Protein AF-A0A4Q6BUN4-F1 (afdb_monomer_lite)

Secondary structure (DSSP, 8-state):
----------------------S------TTS----TTHHHHHHSSSS--S---S---SSTTSS-HHHHHHHH-HHHHHHS-HHHHHHHHHHHHHHS-TT--SGGGGGGHHHHHHH-GGGGGGHHHHHHHHHHHHHHHHHHHSPPPB--S--SEEEE-TT-EEEEEEETTEEEEEEEEEPPBBTTBTT--PEEEEEEPHHHHHHHHHHHHSSSEEHHHHHHHHHHSTT---TTS-HHHHHHHHHHHTSEEEE--

Sequence (254 aa):
MVTSIFALLYGGPLAAKMKLAKNLSLEAPENIWQMTSVAPILRSRLEADFPAAQIRFESAAHALSMTDWAEAIFKNTKSALDEVTFRRLIEKFRGELQPEFIALDTFRLFPGFLRREKILGPESAAVASRAALELARVTALFSPQSTNSGEGPHLIANPTLEIIETFEGPQSSLVAIARQPETDKLPESDKVVERALNWQEASLFDELRENPKVHEGALLQELNSKPNSLPKTESFEFVISRLESEGFLLRRGT

Radius of gyration: 25.39 Å; chains: 1; bounding box: 80×72×58 Å

Structure (mmCIF, N/CA/C/O backbone):
data_AF-A0A4Q6BUN4-F1
#
_entry.id   AF-A0A4Q6BUN4-F1
#
loop_
_atom_site.group_PDB
_atom_site.id
_atom_site.type_symbol
_atom_site.label_atom_id
_atom_site.label_alt_id
_atom_site.label_comp_id
_atom_site.label_asym_id
_atom_site.label_entity_id
_atom_site.label_seq_id
_atom_site.pdbx_PDB_ins_code
_atom_site.Cartn_x
_atom_site.Cartn_y
_atom_site.Cartn_z
_atom_site.occupancy
_atom_site.B_iso_or_equiv
_atom_site.auth_seq_id
_atom_site.auth_comp_id
_atom_site.auth_asym_id
_atom_site.auth_atom_id
_atom_site.pdbx_PDB_model_num
ATOM 1 N N . MET A 1 1 ? -18.392 54.390 33.029 1.00 29.72 1 MET A N 1
ATOM 2 C CA . MET A 1 1 ? -18.959 53.087 33.447 1.00 29.72 1 MET A CA 1
ATOM 3 C C . MET A 1 1 ? -19.673 52.524 32.213 1.00 29.72 1 MET A C 1
ATOM 5 O O . MET A 1 1 ? -20.565 53.211 31.747 1.00 29.72 1 MET A O 1
ATOM 9 N N . VAL A 1 2 ? -19.113 51.577 31.432 1.00 28.69 2 VAL A N 1
ATOM 10 C CA . VAL A 1 2 ? -19.041 50.099 31.663 1.00 28.69 2 VAL A CA 1
ATOM 11 C C . VAL A 1 2 ? -20.484 49.546 31.766 1.00 28.69 2 VAL A C 1
ATOM 13 O O . VAL A 1 2 ? -21.189 50.039 32.635 1.00 28.69 2 VAL A O 1
ATOM 16 N N . THR A 1 3 ? -21.073 48.679 30.914 1.00 36.38 3 THR A N 1
ATOM 17 C 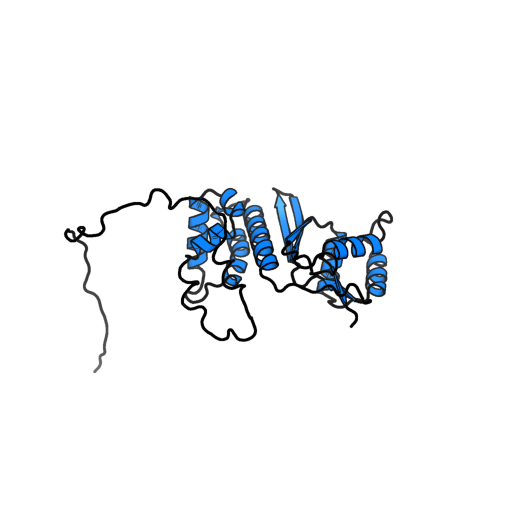CA . THR A 1 3 ? -20.702 47.386 30.248 1.00 36.38 3 THR A CA 1
ATOM 18 C C . THR A 1 3 ? -21.861 46.990 29.286 1.00 36.38 3 THR A C 1
ATOM 20 O O . THR A 1 3 ? -23.001 47.297 29.614 1.00 36.38 3 THR A O 1
ATOM 23 N N . SER A 1 4 ? -21.678 46.500 28.048 1.00 40.16 4 SER A N 1
ATOM 24 C CA . SER A 1 4 ? -21.274 45.159 27.530 1.00 40.16 4 SER A CA 1
ATOM 25 C C . SER A 1 4 ? -22.396 44.114 27.334 1.00 40.16 4 SER A C 1
ATOM 27 O O . SER A 1 4 ? -23.133 43.778 28.251 1.00 40.16 4 SER A O 1
ATOM 29 N N . ILE A 1 5 ? -22.433 43.574 26.107 1.00 49.34 5 ILE A N 1
ATOM 30 C CA . ILE A 1 5 ? -23.145 42.389 25.585 1.00 49.34 5 ILE A CA 1
ATOM 31 C C . ILE A 1 5 ? -22.676 41.106 26.295 1.00 49.34 5 ILE A C 1
ATOM 33 O O . ILE A 1 5 ? -21.466 40.950 26.410 1.00 49.34 5 ILE A O 1
ATOM 37 N N . PHE A 1 6 ? -23.580 40.177 26.672 1.00 36.66 6 PHE A N 1
ATOM 38 C CA . PHE A 1 6 ? -23.307 38.726 26.816 1.00 36.66 6 PHE A CA 1
ATOM 39 C C . PHE A 1 6 ? -24.593 37.864 26.998 1.00 36.66 6 PHE A C 1
ATOM 41 O O . PHE A 1 6 ? -25.435 38.199 27.822 1.00 36.66 6 PHE A O 1
ATOM 48 N N . ALA A 1 7 ? -24.641 36.735 26.263 1.00 30.56 7 ALA A N 1
ATOM 49 C CA . ALA A 1 7 ? -25.317 35.432 26.498 1.00 30.56 7 ALA A CA 1
ATOM 50 C C . ALA A 1 7 ? -26.871 35.340 26.565 1.00 30.56 7 ALA A C 1
ATOM 52 O O . ALA A 1 7 ? -27.519 36.063 27.306 1.00 30.56 7 ALA A O 1
ATOM 53 N N . LEU A 1 8 ? -27.575 34.534 25.742 1.00 33.78 8 LEU A N 1
ATOM 54 C CA . LEU A 1 8 ? -27.658 33.051 25.685 1.00 33.78 8 LEU A CA 1
ATOM 55 C C . LEU A 1 8 ? -27.884 32.392 27.057 1.00 33.78 8 LEU A C 1
ATOM 57 O O . LEU A 1 8 ? -27.051 32.563 27.932 1.00 33.78 8 LEU A O 1
ATOM 61 N N . LEU A 1 9 ? -28.958 31.587 27.165 1.00 31.31 9 LEU A N 1
ATOM 62 C CA . LEU A 1 9 ? -29.205 30.448 28.086 1.00 31.31 9 LEU A CA 1
ATOM 63 C C . LEU A 1 9 ? -30.576 30.511 28.782 1.00 31.31 9 LEU A C 1
ATOM 65 O O . LEU A 1 9 ? -30.642 30.931 29.920 1.00 31.31 9 LEU A O 1
ATOM 69 N N . TYR A 1 10 ? -31.637 30.031 28.129 1.00 40.69 10 TYR A N 1
ATOM 70 C CA . TYR A 1 10 ? -32.832 29.384 28.718 1.00 40.69 10 TYR A CA 1
ATOM 71 C C . TYR A 1 10 ? -33.640 28.866 27.513 1.00 40.69 10 TYR A C 1
ATOM 73 O O . TYR A 1 10 ? -34.009 29.663 26.665 1.00 40.69 10 TYR A O 1
ATOM 81 N N . GLY A 1 11 ? -33.954 27.602 27.261 1.00 27.84 11 GLY A N 1
ATOM 82 C CA . GLY A 1 11 ? -33.747 26.306 27.886 1.00 27.84 11 GLY A CA 1
ATOM 83 C C . GLY A 1 11 ? -34.505 25.304 26.991 1.00 27.84 11 GLY A C 1
ATOM 84 O O . GLY A 1 11 ? -35.542 25.648 26.425 1.00 27.84 11 GLY A O 1
ATOM 85 N N . GLY A 1 12 ? -34.001 24.077 26.827 1.00 33.22 12 GLY A N 1
ATOM 86 C CA . GLY A 1 12 ? -34.892 22.955 26.486 1.00 33.22 12 GLY A CA 1
ATOM 87 C C . GLY A 1 12 ? -35.861 22.699 27.656 1.00 33.22 12 GLY A C 1
ATOM 88 O O . GLY A 1 12 ? -35.596 23.201 28.753 1.00 33.22 12 GLY A O 1
ATOM 89 N N . PRO A 1 13 ? -36.935 21.901 27.486 1.00 37.12 13 PRO A N 1
ATOM 90 C CA . PRO A 1 13 ? -36.735 20.479 27.205 1.00 37.12 13 PRO A CA 1
ATOM 91 C C . PRO A 1 13 ? -37.829 19.766 26.381 1.00 37.12 13 PRO A C 1
ATOM 93 O O . PRO A 1 13 ? -38.949 20.232 26.198 1.00 37.12 13 PRO A O 1
ATOM 96 N N . LEU A 1 14 ? -37.451 18.559 25.948 1.00 34.28 14 LEU A N 1
ATOM 97 C CA . LEU A 1 14 ? -38.274 17.359 25.783 1.00 34.28 14 LEU A CA 1
ATOM 98 C C . LEU A 1 14 ? -39.697 17.435 26.365 1.00 34.28 14 LEU A C 1
ATOM 100 O O . LEU A 1 14 ? -39.860 17.496 27.580 1.00 34.28 14 LEU A O 1
ATOM 104 N N . ALA A 1 15 ? -40.692 17.193 25.513 1.00 29.48 15 ALA A N 1
ATOM 105 C CA . ALA A 1 15 ? -41.708 16.161 25.727 1.00 29.48 15 ALA A CA 1
ATOM 106 C C . ALA A 1 15 ? -42.611 16.064 24.488 1.00 29.48 15 ALA A C 1
ATOM 108 O O . ALA A 1 15 ? -43.230 17.042 24.096 1.00 29.48 15 ALA A O 1
ATOM 109 N N . ALA A 1 16 ? -42.673 14.869 23.891 1.00 29.62 16 ALA A N 1
ATOM 110 C CA . ALA A 1 16 ? -43.924 14.169 23.576 1.00 29.62 16 ALA A CA 1
ATOM 111 C C . ALA A 1 16 ? -45.110 15.044 23.093 1.00 29.62 16 ALA A C 1
ATOM 113 O O . ALA A 1 16 ? -45.678 15.808 23.856 1.00 29.62 16 ALA A O 1
ATOM 114 N N . LYS A 1 17 ? -45.707 14.855 21.916 1.00 32.25 17 LYS A N 1
ATOM 115 C CA . LYS A 1 17 ? -46.112 13.581 21.311 1.00 32.25 17 LYS A CA 1
ATOM 116 C C . LYS A 1 17 ? -46.953 13.903 20.062 1.00 32.25 17 LYS A C 1
ATOM 118 O O . LYS A 1 17 ? -47.738 14.840 20.073 1.00 32.25 17 LYS A O 1
ATOM 123 N N . MET A 1 18 ? -46.881 13.001 19.083 1.00 28.19 18 MET A N 1
ATOM 124 C CA . MET A 1 18 ? -48.012 12.516 18.275 1.00 28.19 18 MET A CA 1
ATOM 125 C C . MET A 1 18 ? -48.831 13.532 17.466 1.00 28.19 18 MET A C 1
ATOM 127 O O . MET A 1 18 ? -49.829 14.060 17.942 1.00 28.19 18 MET A O 1
ATOM 131 N N . LYS A 1 19 ? -48.527 13.608 16.168 1.00 33.09 19 LYS A N 1
ATOM 132 C CA . LYS A 1 19 ? -49.447 13.294 15.051 1.00 33.09 19 LYS A CA 1
ATOM 133 C C . LYS A 1 19 ? -48.892 13.935 13.784 1.00 33.09 19 LYS A C 1
ATOM 135 O O . LYS A 1 19 ? -49.145 15.104 13.550 1.00 33.09 19 LYS A O 1
ATOM 140 N N . LEU A 1 20 ? -48.188 13.155 12.969 1.00 31.64 20 LEU A N 1
ATOM 141 C CA . LEU A 1 20 ? -48.444 13.077 11.524 1.00 31.64 20 LEU A CA 1
ATOM 142 C C . LEU A 1 20 ? -47.603 11.949 10.897 1.00 31.64 20 LEU A C 1
ATOM 144 O O . LEU A 1 20 ? -46.858 12.131 9.947 1.00 31.64 20 LEU A O 1
ATOM 148 N N . ALA A 1 21 ? -47.744 10.741 11.444 1.00 32.78 21 ALA A N 1
ATOM 149 C CA . ALA A 1 21 ? -47.513 9.521 10.681 1.00 32.78 21 ALA A CA 1
ATOM 150 C C . ALA A 1 21 ? -48.865 9.125 10.074 1.00 32.78 21 ALA A C 1
ATOM 152 O O . ALA A 1 21 ? -49.678 8.476 10.728 1.00 32.78 21 ALA A O 1
ATOM 153 N N . LYS A 1 22 ? -49.151 9.628 8.874 1.00 32.41 22 LYS A N 1
ATOM 154 C CA . LYS A 1 22 ? -50.215 9.156 7.975 1.00 32.41 22 LYS A CA 1
ATOM 155 C C . LYS A 1 22 ? -49.965 9.817 6.623 1.00 32.41 22 LYS A C 1
ATOM 157 O O . LYS A 1 22 ? -50.379 10.953 6.440 1.00 32.41 22 LYS A O 1
ATOM 162 N N . ASN A 1 23 ? -49.178 9.142 5.781 1.00 35.16 23 ASN A N 1
ATOM 163 C CA . ASN A 1 23 ? -49.119 9.239 4.307 1.00 35.16 23 ASN A CA 1
ATOM 164 C C . ASN A 1 23 ? -47.752 8.831 3.730 1.00 35.16 23 ASN A C 1
ATOM 166 O O . ASN A 1 23 ? -47.311 9.406 2.748 1.00 35.16 23 ASN A O 1
ATOM 170 N N . LEU A 1 24 ? -47.093 7.816 4.291 1.00 30.03 24 LEU A N 1
ATOM 171 C CA . LEU A 1 24 ? -46.119 7.021 3.539 1.00 30.03 24 LEU A CA 1
ATOM 172 C C . LEU A 1 24 ? -46.358 5.559 3.908 1.00 30.03 24 LEU A C 1
ATOM 174 O O . LEU A 1 24 ? -45.718 4.987 4.785 1.00 30.03 24 LEU A O 1
ATOM 178 N N . SER A 1 25 ? -47.415 5.020 3.300 1.00 29.03 25 SER A N 1
ATOM 179 C CA . SER A 1 25 ? -47.677 3.589 3.254 1.00 29.03 25 SER A CA 1
ATOM 180 C C . SER A 1 25 ? -46.545 2.936 2.478 1.00 29.03 25 SER A C 1
ATOM 182 O O . SER A 1 25 ? -46.266 3.328 1.347 1.00 29.03 25 SER A O 1
ATOM 184 N N . LEU A 1 26 ? -45.915 1.948 3.107 1.00 35.97 26 LEU A N 1
ATOM 185 C CA . LEU A 1 26 ? -45.134 0.939 2.421 1.00 35.97 26 LEU A CA 1
ATOM 186 C C . LEU A 1 26 ? -46.035 0.228 1.408 1.00 35.97 26 LEU A C 1
ATOM 188 O O . LEU A 1 26 ? -46.981 -0.452 1.795 1.00 35.97 26 LEU A O 1
ATOM 192 N N . GLU A 1 27 ? -45.689 0.327 0.135 1.00 26.25 27 GLU A N 1
ATOM 193 C CA . GLU A 1 27 ? -45.700 -0.842 -0.732 1.00 26.25 27 GLU A CA 1
ATOM 194 C C . GLU A 1 27 ? -44.233 -1.124 -1.030 1.00 26.25 27 GLU A C 1
ATOM 196 O O . GLU A 1 27 ? -43.565 -0.377 -1.743 1.00 26.25 27 GLU A O 1
ATOM 201 N N . ALA A 1 28 ? -43.695 -2.142 -0.364 1.00 34.22 28 ALA A N 1
ATOM 202 C CA . ALA A 1 28 ? -42.394 -2.681 -0.702 1.00 34.22 28 ALA A CA 1
ATOM 203 C C . ALA A 1 28 ? -42.520 -3.363 -2.070 1.00 34.22 28 ALA A C 1
ATOM 205 O O . ALA A 1 28 ? -43.325 -4.287 -2.196 1.00 34.22 28 ALA A O 1
ATOM 206 N N . PRO A 1 29 ? -41.728 -2.992 -3.088 1.00 34.16 29 PRO A N 1
ATOM 207 C CA . PRO A 1 29 ? -41.497 -3.911 -4.179 1.00 34.16 29 PRO A CA 1
ATOM 208 C C . PRO A 1 29 ? -40.609 -5.022 -3.615 1.00 34.16 29 PRO A C 1
ATOM 210 O O . PRO A 1 29 ? -39.447 -4.785 -3.277 1.00 34.16 29 PRO A O 1
ATOM 213 N N . GLU A 1 30 ? -41.141 -6.241 -3.538 1.00 33.53 30 GLU A N 1
ATOM 214 C CA . GLU A 1 30 ? -40.434 -7.497 -3.218 1.00 33.53 30 GLU A CA 1
ATOM 215 C C . GLU A 1 30 ? -39.301 -7.850 -4.217 1.00 33.53 30 GLU A C 1
ATOM 217 O O . GLU A 1 30 ? -38.887 -8.995 -4.322 1.00 33.53 30 GLU A O 1
ATOM 222 N N . ASN A 1 31 ? -38.735 -6.866 -4.927 1.00 36.09 31 ASN A N 1
ATOM 223 C CA . ASN A 1 31 ? -37.632 -7.020 -5.877 1.00 36.09 31 ASN A CA 1
ATOM 224 C C . ASN A 1 31 ? -36.487 -5.992 -5.687 1.00 36.09 31 ASN A C 1
ATOM 226 O O . ASN A 1 31 ? -35.703 -5.783 -6.606 1.00 36.09 31 ASN A O 1
ATOM 230 N N . ILE A 1 32 ? -36.336 -5.361 -4.510 1.00 35.47 32 ILE A N 1
ATOM 231 C CA . ILE A 1 32 ? -35.223 -4.410 -4.223 1.00 35.47 32 ILE A CA 1
ATOM 232 C C . ILE A 1 32 ? -33.954 -5.098 -3.666 1.00 35.47 32 ILE A C 1
ATOM 234 O O . ILE A 1 32 ? -32.988 -4.446 -3.288 1.00 35.47 32 ILE A O 1
ATOM 238 N N . TRP A 1 33 ? -33.882 -6.430 -3.670 1.00 32.47 33 TRP A N 1
ATOM 239 C CA . TRP A 1 33 ? -32.686 -7.147 -3.207 1.00 32.47 33 TRP A CA 1
ATOM 240 C C . TRP A 1 33 ? -32.265 -8.240 -4.186 1.00 32.47 33 TRP A C 1
ATOM 242 O O . TRP A 1 33 ? -32.138 -9.405 -3.823 1.00 32.47 33 TRP A O 1
ATOM 252 N N . GLN A 1 34 ? -32.010 -7.863 -5.441 1.00 29.22 34 GLN A N 1
ATOM 253 C CA . GLN A 1 34 ? -31.093 -8.643 -6.272 1.00 29.22 34 GLN A CA 1
ATOM 254 C C . GLN A 1 34 ? -29.675 -8.101 -6.074 1.00 29.22 34 GLN A C 1
ATOM 256 O O . GLN A 1 34 ? -29.313 -7.018 -6.527 1.00 29.22 34 GLN A O 1
ATOM 261 N N . MET A 1 35 ? -28.903 -8.868 -5.307 1.00 38.09 35 MET A N 1
ATOM 262 C CA . MET A 1 35 ? -27.502 -8.650 -4.965 1.00 38.09 35 MET A CA 1
ATOM 263 C C . MET A 1 35 ? -26.650 -8.302 -6.195 1.00 38.09 35 MET A C 1
ATOM 265 O O . MET A 1 35 ? -26.552 -9.098 -7.121 1.00 38.09 35 MET A O 1
ATOM 269 N N . THR A 1 36 ? -25.950 -7.164 -6.169 1.00 32.62 36 THR A N 1
ATOM 270 C CA . THR A 1 36 ? -24.728 -6.944 -6.968 1.00 32.62 36 THR A CA 1
ATOM 271 C C . THR A 1 36 ? -23.780 -5.966 -6.259 1.00 32.62 36 THR A C 1
ATOM 273 O O . THR A 1 36 ? -23.830 -4.754 -6.423 1.00 32.62 36 THR A O 1
ATOM 276 N N . SER A 1 37 ? -22.925 -6.541 -5.409 1.00 43.62 37 SER A N 1
ATOM 277 C CA . SER A 1 37 ? -21.475 -6.294 -5.325 1.00 43.62 37 SER A CA 1
ATOM 278 C C . SER A 1 37 ? -20.942 -4.939 -5.854 1.00 43.62 37 SER A C 1
ATOM 280 O O . SER A 1 37 ? -20.791 -4.786 -7.058 1.00 43.62 37 SER A O 1
ATOM 282 N N . VAL A 1 38 ? -20.546 -4.009 -4.964 1.00 42.28 38 VAL A N 1
ATOM 283 C CA . VAL A 1 38 ? -19.573 -2.887 -5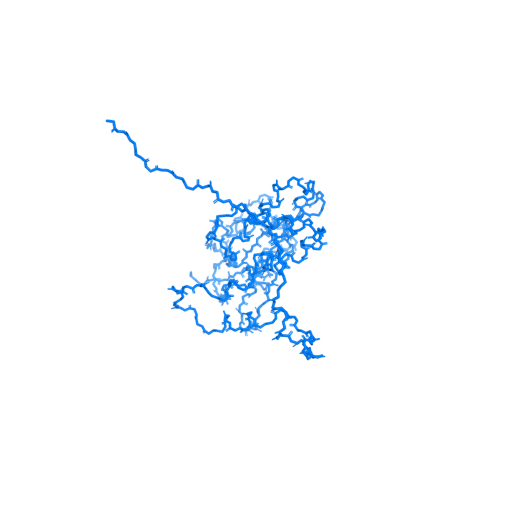.170 1.00 42.28 38 VAL A CA 1
ATOM 284 C C . VAL A 1 38 ? -19.918 -1.785 -6.215 1.00 42.28 38 VAL A C 1
ATOM 286 O O . VAL A 1 38 ? -19.260 -0.752 -6.283 1.00 42.28 38 VAL A O 1
ATOM 289 N N . ALA A 1 39 ? -20.967 -1.931 -7.020 1.00 40.81 39 ALA A N 1
ATOM 290 C CA . ALA A 1 39 ? -20.862 -1.544 -8.428 1.00 40.81 39 ALA A CA 1
ATOM 291 C C . ALA A 1 39 ? -21.141 -0.095 -8.906 1.00 40.81 39 ALA A C 1
ATOM 293 O O . ALA A 1 39 ? -20.423 0.300 -9.813 1.00 40.81 39 ALA A O 1
ATOM 294 N N . PRO A 1 40 ? -22.131 0.720 -8.480 1.00 37.75 40 PRO A N 1
ATOM 295 C CA . PRO A 1 40 ? -22.617 1.786 -9.385 1.00 37.75 40 PRO A CA 1
ATOM 296 C C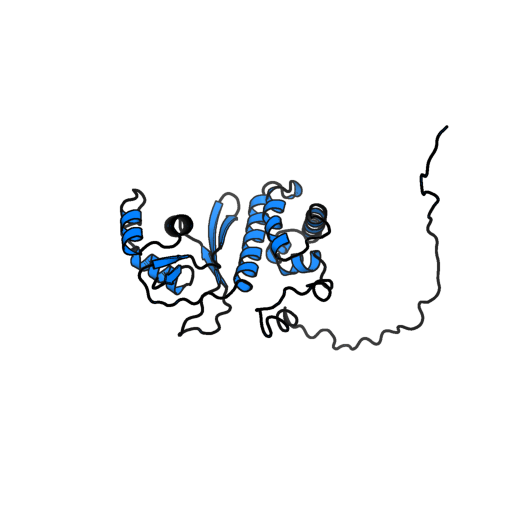 . PRO A 1 40 ? -21.844 3.123 -9.403 1.00 37.75 40 PRO A C 1
ATOM 298 O O . PRO A 1 40 ? -22.041 3.915 -10.318 1.00 37.75 40 PRO A O 1
ATOM 301 N N . ILE A 1 41 ? -20.966 3.395 -8.429 1.00 34.69 41 ILE A N 1
ATOM 302 C CA . ILE A 1 41 ? -20.326 4.722 -8.244 1.00 34.69 41 ILE A CA 1
ATOM 303 C C . ILE A 1 41 ? -18.809 4.702 -8.516 1.00 34.69 41 ILE A C 1
ATOM 305 O O . ILE A 1 41 ? -18.291 5.668 -9.067 1.00 34.69 41 ILE A O 1
ATOM 309 N N . LEU A 1 42 ? -18.141 3.555 -8.317 1.00 43.31 42 LEU A N 1
ATOM 310 C CA . LEU A 1 42 ? -17.008 3.141 -9.167 1.00 43.31 42 LEU A CA 1
ATOM 311 C C . LEU A 1 42 ? -17.376 3.251 -10.654 1.00 43.31 42 LEU A C 1
ATOM 313 O O . LEU A 1 42 ? -16.535 3.573 -11.484 1.00 43.31 42 LEU A O 1
ATOM 317 N N . ARG A 1 43 ? -18.654 3.000 -10.965 1.00 33.62 43 ARG A N 1
ATOM 318 C CA . ARG A 1 43 ? -19.165 2.971 -12.328 1.00 33.62 43 ARG A CA 1
ATOM 319 C C . ARG A 1 43 ? -19.214 4.324 -12.989 1.00 33.62 43 ARG A C 1
ATOM 321 O O . ARG A 1 43 ? -18.797 4.366 -14.120 1.00 33.62 43 ARG A O 1
ATOM 328 N N . SER A 1 44 ? -19.713 5.380 -12.342 1.00 32.69 44 SER A N 1
ATOM 329 C CA . SER A 1 44 ? -20.087 6.567 -13.115 1.00 32.69 44 SER A CA 1
ATOM 330 C C . SER A 1 44 ? -18.967 7.583 -13.377 1.00 32.69 44 SER A C 1
ATOM 332 O O . SER A 1 44 ? -19.096 8.366 -14.294 1.00 32.69 44 SER A O 1
ATOM 334 N N . ARG A 1 45 ? -17.888 7.688 -12.592 1.00 38.34 45 ARG A N 1
ATOM 335 C CA . ARG A 1 45 ? -16.969 8.861 -12.680 1.00 38.34 45 ARG A CA 1
ATOM 336 C C . ARG A 1 45 ? -15.590 8.582 -12.070 1.00 38.34 45 ARG A C 1
ATOM 338 O O . ARG A 1 45 ? -15.143 9.293 -11.180 1.00 38.34 45 ARG A O 1
ATOM 345 N N . LEU A 1 46 ? -15.005 7.420 -12.334 1.00 42.19 46 LEU A N 1
ATOM 346 C CA . LEU A 1 46 ? -13.997 7.242 -13.389 1.00 42.19 46 LEU A CA 1
ATOM 347 C C . LEU A 1 46 ? -14.450 7.498 -14.844 1.00 42.19 46 LEU A C 1
ATOM 349 O O . LEU A 1 46 ? -13.581 7.747 -15.674 1.00 42.19 46 LEU A O 1
ATOM 353 N N . GLU A 1 47 ? -15.754 7.492 -15.172 1.00 34.06 47 GLU A N 1
ATOM 354 C CA . GLU A 1 47 ? -16.241 7.937 -16.496 1.00 34.06 47 GLU A CA 1
ATOM 355 C C . GLU A 1 47 ? -15.900 9.428 -16.703 1.00 34.06 47 GLU A C 1
ATOM 357 O O . GLU A 1 47 ? -16.548 10.321 -16.156 1.00 34.06 47 GLU A O 1
ATOM 362 N N . ALA A 1 48 ? -14.824 9.696 -17.444 1.00 33.97 48 ALA A N 1
ATOM 363 C CA . ALA A 1 48 ? -14.802 10.540 -18.645 1.00 33.97 48 ALA A CA 1
ATOM 364 C C . ALA A 1 48 ? -13.508 11.356 -18.804 1.00 33.97 48 ALA A C 1
ATOM 366 O O . ALA A 1 48 ? -12.828 11.147 -19.791 1.00 33.97 48 ALA A O 1
ATOM 367 N N . ASP A 1 49 ? -13.121 12.258 -17.899 1.00 37.03 49 ASP A N 1
ATOM 368 C CA . ASP A 1 49 ? -12.065 13.243 -18.198 1.00 37.03 49 ASP A CA 1
ATOM 369 C C . ASP A 1 49 ? -11.519 13.885 -16.912 1.00 37.03 49 ASP A C 1
ATOM 371 O O . ASP A 1 49 ? -12.230 14.637 -16.244 1.00 37.03 49 ASP A O 1
ATOM 375 N N . PHE A 1 50 ? -10.248 13.662 -16.566 1.00 41.50 50 PHE A N 1
ATOM 376 C CA . PHE A 1 50 ? -9.564 14.473 -15.546 1.00 41.50 50 PHE A CA 1
ATOM 377 C C . PHE A 1 50 ? -8.476 15.360 -16.167 1.00 41.50 50 PHE A C 1
ATOM 379 O O . PHE A 1 50 ? -7.285 15.084 -16.029 1.00 41.50 50 PHE A O 1
ATOM 386 N N . PRO A 1 51 ? -8.880 16.487 -16.788 1.00 35.75 51 PRO A N 1
ATOM 387 C CA . PRO A 1 51 ? -8.037 17.675 -16.748 1.00 35.75 51 PRO A CA 1
ATOM 388 C C . PRO A 1 51 ? -8.838 18.960 -16.444 1.00 35.75 51 PRO A C 1
ATOM 390 O O . PRO A 1 51 ? -8.682 19.937 -17.159 1.00 35.75 51 PRO A O 1
ATOM 393 N N . ALA A 1 52 ? -9.722 19.012 -15.430 1.00 31.45 52 ALA A N 1
ATOM 394 C CA . ALA A 1 52 ? -10.354 20.291 -15.017 1.00 31.45 52 ALA A CA 1
ATOM 395 C C . ALA A 1 52 ? -11.077 20.320 -13.646 1.00 31.45 52 ALA A C 1
ATOM 397 O O . ALA A 1 52 ? -11.873 21.227 -13.401 1.00 31.45 52 ALA A O 1
ATOM 398 N N . ALA A 1 53 ? -10.859 19.380 -12.721 1.00 36.09 53 ALA A N 1
ATOM 399 C CA . ALA A 1 53 ? -11.620 19.349 -11.463 1.00 36.09 53 ALA A CA 1
ATOM 400 C C . ALA A 1 53 ? -11.016 20.239 -10.359 1.00 36.09 53 ALA A C 1
ATOM 402 O O . ALA A 1 53 ? -10.719 19.789 -9.257 1.00 36.09 53 ALA A O 1
ATOM 403 N N . GLN A 1 54 ? -10.902 21.538 -10.637 1.00 38.91 54 GLN A N 1
ATOM 404 C CA . GLN A 1 54 ? -10.913 22.584 -9.612 1.00 38.91 54 GLN A CA 1
ATOM 405 C C . GLN A 1 54 ? -12.377 23.035 -9.404 1.00 38.91 54 GLN A C 1
ATOM 407 O O . GLN A 1 54 ? -12.701 24.212 -9.502 1.00 38.91 54 GLN A O 1
ATOM 412 N N . ILE A 1 55 ? -13.299 22.079 -9.200 1.00 31.95 55 ILE A N 1
ATOM 413 C CA . ILE A 1 55 ? -14.736 22.310 -8.972 1.00 31.95 55 ILE A CA 1
ATOM 414 C C . ILE A 1 55 ? -15.246 21.276 -7.952 1.00 31.95 55 ILE A C 1
ATOM 416 O O . ILE A 1 55 ? -15.490 20.123 -8.283 1.00 31.95 55 ILE A O 1
ATOM 420 N N . ARG A 1 56 ? -15.366 21.727 -6.698 1.00 33.31 56 ARG A N 1
ATOM 421 C CA . ARG A 1 56 ? -16.285 21.280 -5.630 1.00 33.31 56 ARG A CA 1
ATOM 422 C C . ARG A 1 56 ? -16.772 19.820 -5.683 1.00 33.31 56 ARG A C 1
ATOM 424 O O . ARG A 1 56 ? -17.819 19.514 -6.246 1.00 33.31 56 ARG A O 1
ATOM 431 N N . PHE A 1 57 ? -16.103 18.967 -4.910 1.00 36.09 57 PHE A N 1
ATOM 432 C CA . PHE A 1 57 ? -16.581 17.663 -4.424 1.00 36.09 57 PHE A CA 1
ATOM 433 C C . PHE A 1 57 ? -17.739 17.784 -3.386 1.00 36.09 57 PHE A C 1
ATOM 435 O O . PHE A 1 57 ? -17.848 16.972 -2.475 1.00 36.09 57 PHE A O 1
ATOM 442 N N . GLU A 1 58 ? -18.616 18.791 -3.490 1.00 33.72 58 GLU A N 1
ATOM 443 C CA . GLU A 1 58 ? -19.560 19.196 -2.423 1.00 33.72 58 GLU A CA 1
ATOM 444 C C . GLU A 1 58 ? -20.969 18.559 -2.484 1.00 33.72 58 GLU A C 1
ATOM 446 O O . GLU A 1 58 ? -21.845 19.017 -1.757 1.00 33.72 58 GLU A O 1
ATOM 451 N N . SER A 1 59 ? -21.284 17.525 -3.289 1.00 39.03 59 SER A N 1
ATOM 452 C CA . SER A 1 59 ? -22.674 16.984 -3.236 1.00 39.03 59 SER A CA 1
ATOM 453 C C . SER A 1 59 ? -22.924 15.478 -3.365 1.00 39.03 59 SER A C 1
ATOM 455 O O . SER A 1 59 ? -23.918 15.018 -2.812 1.00 39.03 59 SER A O 1
ATOM 457 N N . ALA A 1 60 ? -22.053 14.669 -3.980 1.00 37.41 60 ALA A N 1
ATOM 458 C CA . ALA A 1 60 ? -22.279 13.211 -4.077 1.00 37.41 60 ALA A CA 1
ATOM 459 C C . ALA A 1 60 ? -21.458 12.389 -3.062 1.00 37.41 60 ALA A C 1
ATOM 461 O O . ALA A 1 60 ? -21.943 11.392 -2.531 1.00 37.41 60 ALA A O 1
ATOM 462 N N . ALA A 1 61 ? -20.252 12.851 -2.712 1.00 44.03 61 ALA A N 1
ATOM 463 C CA . ALA A 1 61 ? -19.421 12.256 -1.660 1.00 44.03 61 ALA A CA 1
ATOM 464 C C . ALA A 1 61 ? -19.981 12.482 -0.236 1.00 44.03 61 ALA A C 1
ATOM 466 O O . ALA A 1 61 ? -19.512 11.859 0.709 1.00 44.03 61 ALA A O 1
ATOM 467 N N . HIS A 1 62 ? -21.021 13.315 -0.086 1.00 40.25 62 HIS A N 1
ATOM 468 C CA . HIS A 1 62 ? -21.738 13.528 1.177 1.00 40.25 62 HIS A CA 1
ATOM 469 C C . HIS A 1 62 ? -22.787 12.452 1.512 1.00 40.25 62 HIS A C 1
ATOM 471 O O . HIS A 1 62 ? -23.353 12.499 2.601 1.00 40.25 62 HIS A O 1
ATOM 477 N N . ALA A 1 63 ? -23.077 11.497 0.619 1.00 43.97 63 ALA A N 1
ATOM 478 C CA . ALA A 1 63 ? -24.113 10.486 0.871 1.00 43.97 63 ALA A CA 1
ATOM 479 C C . ALA A 1 63 ? -23.610 9.237 1.619 1.00 43.97 63 ALA A C 1
ATOM 481 O O . ALA A 1 63 ? -24.423 8.516 2.193 1.00 43.97 63 ALA A O 1
ATOM 482 N N . LEU A 1 64 ? -22.297 8.984 1.633 1.00 54.91 64 LEU A N 1
ATOM 483 C CA . LEU A 1 64 ? -21.691 7.901 2.410 1.00 54.91 64 LEU A CA 1
ATOM 484 C C . LEU A 1 64 ? -21.010 8.498 3.635 1.00 54.91 64 LEU A C 1
ATOM 486 O O . LEU A 1 64 ? -20.168 9.392 3.519 1.00 54.91 64 LEU A O 1
ATOM 490 N N . SER A 1 65 ? -21.384 8.017 4.817 1.00 72.38 65 SER A N 1
ATOM 491 C CA . SER A 1 65 ? -20.732 8.433 6.051 1.00 72.38 65 SER A CA 1
ATOM 492 C C . SER A 1 65 ? -19.267 7.986 6.043 1.00 72.38 65 SER A C 1
ATOM 494 O O . SER A 1 65 ? -18.886 7.028 5.369 1.00 72.38 65 SER A O 1
ATOM 496 N N . MET A 1 66 ? -18.420 8.659 6.824 1.00 75.62 66 MET A N 1
ATOM 497 C CA . MET A 1 66 ? -17.042 8.209 7.054 1.00 75.62 66 MET A CA 1
ATOM 498 C C . MET A 1 66 ? -16.991 6.741 7.514 1.00 75.62 66 MET A C 1
ATOM 500 O O . MET A 1 66 ? -16.067 6.010 7.170 1.00 75.62 66 MET A O 1
ATOM 504 N N . THR A 1 67 ? -18.013 6.307 8.249 1.00 80.94 67 THR A N 1
ATOM 505 C CA . THR A 1 67 ? -18.192 4.926 8.692 1.00 80.94 67 THR A CA 1
ATOM 506 C C . THR A 1 67 ? -18.449 3.983 7.523 1.00 80.94 67 THR A C 1
ATOM 508 O O . THR A 1 67 ? -17.810 2.939 7.460 1.00 80.94 67 THR A O 1
ATOM 511 N N . ASP A 1 68 ? -19.278 4.363 6.551 1.00 81.56 68 ASP A N 1
ATOM 512 C CA . ASP A 1 68 ? -19.534 3.536 5.364 1.00 81.56 68 ASP A CA 1
ATOM 513 C C . ASP A 1 68 ? -18.272 3.378 4.505 1.00 81.56 68 ASP A C 1
ATOM 515 O O . ASP A 1 68 ? -17.953 2.277 4.057 1.00 81.56 68 ASP A O 1
ATOM 519 N N . TRP A 1 69 ? -17.507 4.461 4.332 1.00 83.44 69 TRP A N 1
ATOM 520 C CA . TRP A 1 69 ? -16.210 4.407 3.652 1.00 83.44 69 TRP A CA 1
ATOM 521 C C . TRP A 1 69 ? -15.208 3.522 4.391 1.00 83.44 69 TRP A C 1
ATOM 523 O O . TRP A 1 69 ? -14.545 2.693 3.771 1.00 83.44 69 TRP A O 1
ATOM 533 N N . ALA A 1 70 ? -15.121 3.658 5.714 1.00 86.81 70 ALA A N 1
ATOM 534 C CA . ALA A 1 70 ? -14.248 2.821 6.522 1.00 86.81 70 ALA A CA 1
ATOM 535 C C . ALA A 1 70 ? -14.637 1.339 6.438 1.00 86.81 70 ALA A C 1
ATOM 537 O O . ALA A 1 70 ? -13.768 0.485 6.298 1.00 86.81 70 ALA A O 1
ATOM 538 N N . GLU A 1 71 ? -15.930 1.021 6.498 1.00 88.88 71 GLU A N 1
ATOM 539 C CA . GLU A 1 71 ? -16.414 -0.356 6.376 1.00 88.88 71 GLU A CA 1
ATOM 540 C C . GLU A 1 71 ? -16.151 -0.941 4.978 1.00 88.88 71 GLU A C 1
ATOM 542 O O . GLU A 1 71 ? -15.858 -2.133 4.865 1.00 88.88 71 GLU A O 1
ATOM 547 N N . ALA A 1 72 ? -16.212 -0.118 3.926 1.00 86.62 72 ALA A N 1
ATOM 548 C CA . ALA A 1 72 ? -15.900 -0.536 2.561 1.00 86.62 72 ALA A CA 1
ATOM 549 C C . ALA A 1 72 ? -14.397 -0.778 2.341 1.00 86.62 72 ALA A C 1
ATOM 551 O O . ALA A 1 72 ? -14.030 -1.752 1.684 1.00 86.62 72 ALA A O 1
ATOM 552 N N . ILE A 1 73 ? -13.534 0.088 2.887 1.00 88.56 73 ILE A N 1
ATOM 553 C CA . ILE A 1 73 ? -12.074 -0.009 2.731 1.00 88.56 73 ILE A CA 1
ATOM 554 C C . ILE A 1 73 ? -11.500 -1.112 3.627 1.00 88.56 73 ILE A C 1
ATOM 556 O O . ILE A 1 73 ? -10.703 -1.920 3.164 1.00 88.56 73 ILE A O 1
ATOM 560 N N . PHE A 1 74 ? -11.900 -1.167 4.899 1.00 92.75 74 PHE A N 1
ATOM 561 C CA . PHE A 1 74 ? -11.244 -1.969 5.938 1.00 92.75 74 PHE A CA 1
ATOM 562 C C . PHE A 1 74 ? -12.027 -3.240 6.296 1.00 92.75 74 PHE A C 1
ATOM 564 O O . PHE A 1 74 ? -12.230 -3.551 7.472 1.00 92.75 74 PHE A O 1
ATOM 571 N N . LYS A 1 75 ? -12.515 -3.977 5.296 1.00 92.19 75 LYS A N 1
ATOM 572 C CA . LYS A 1 75 ? -13.376 -5.156 5.494 1.00 92.19 75 LYS A CA 1
ATOM 573 C C . LYS A 1 75 ? -12.686 -6.271 6.295 1.00 92.19 75 LYS A C 1
ATOM 575 O O . LYS A 1 75 ? -13.300 -6.875 7.182 1.00 92.19 75 LYS A O 1
ATOM 580 N N . ASN A 1 76 ? -11.422 -6.555 6.001 1.00 91.44 76 ASN A N 1
ATOM 581 C CA . ASN A 1 76 ? -10.633 -7.591 6.670 1.00 91.44 76 ASN A CA 1
ATOM 582 C C . ASN A 1 76 ? -10.196 -7.140 8.067 1.00 91.44 76 ASN A C 1
ATOM 584 O O . ASN A 1 76 ? -10.239 -7.931 9.007 1.00 91.44 76 ASN A O 1
ATOM 588 N N . THR A 1 77 ? -9.853 -5.863 8.237 1.00 93.56 77 THR A N 1
ATOM 589 C CA . THR A 1 77 ? -9.576 -5.267 9.551 1.00 93.56 77 THR A CA 1
ATOM 590 C C . THR A 1 77 ? -10.823 -5.294 10.432 1.00 93.56 77 THR A C 1
ATOM 592 O O . THR A 1 77 ? -10.737 -5.697 11.589 1.00 93.56 77 THR A O 1
ATOM 595 N N . LYS A 1 78 ? -11.997 -4.951 9.883 1.00 92.75 78 LYS A N 1
ATOM 596 C CA . LYS A 1 78 ? -13.289 -5.094 10.567 1.00 92.75 78 LYS A CA 1
ATOM 597 C C . LYS A 1 78 ? -13.530 -6.541 10.977 1.00 92.75 78 LYS A C 1
ATOM 599 O O . LYS A 1 78 ? -13.972 -6.753 12.088 1.00 92.75 78 LYS A O 1
ATOM 604 N N . SER A 1 79 ? -13.219 -7.518 10.123 1.00 90.62 79 SER A N 1
ATOM 605 C CA . SER A 1 79 ? -13.410 -8.949 10.428 1.00 90.62 79 SER A CA 1
ATOM 606 C C . SER A 1 79 ? -12.440 -9.486 11.488 1.00 90.62 79 SER A C 1
ATOM 608 O O . SER A 1 79 ? -12.726 -10.493 12.128 1.00 90.62 79 SER A O 1
ATOM 610 N N . ALA A 1 80 ? -11.289 -8.833 11.660 1.00 89.44 80 ALA A N 1
ATOM 611 C CA . ALA A 1 80 ? -10.322 -9.141 12.711 1.00 89.44 80 ALA A CA 1
ATOM 612 C C . ALA A 1 80 ? -10.713 -8.570 14.082 1.00 89.44 80 ALA A C 1
ATOM 614 O O . ALA A 1 80 ? -10.141 -8.963 15.094 1.00 89.44 80 ALA A O 1
ATOM 615 N N . LEU A 1 81 ? -11.656 -7.633 14.099 1.00 91.56 81 LEU A N 1
ATOM 616 C CA . LEU A 1 81 ? -12.215 -7.013 15.289 1.00 91.56 81 LEU A CA 1
ATOM 617 C C . LEU A 1 81 ? -13.681 -7.443 15.428 1.00 91.56 81 LEU A C 1
ATOM 619 O O . LEU A 1 81 ? -14.288 -7.964 14.495 1.00 91.56 81 LEU A O 1
ATOM 623 N N . ASP A 1 82 ? -14.296 -7.217 16.583 1.00 91.38 82 ASP A N 1
ATOM 624 C CA . ASP A 1 82 ? -15.756 -7.246 16.641 1.00 91.38 82 ASP A CA 1
ATOM 625 C C . ASP A 1 82 ? -16.339 -5.943 16.054 1.00 91.38 82 ASP A C 1
ATOM 627 O O . ASP A 1 82 ? -15.707 -4.880 16.076 1.00 91.38 82 ASP A O 1
ATOM 631 N N . GLU A 1 83 ? -17.564 -6.015 15.523 1.00 91.81 83 GLU A N 1
ATOM 632 C CA . GLU A 1 83 ? -18.218 -4.884 14.847 1.00 91.81 83 GLU A CA 1
ATOM 633 C C . GLU A 1 83 ? -18.340 -3.642 15.746 1.00 91.81 83 GLU A C 1
ATOM 635 O O . GLU A 1 83 ? -18.193 -2.511 15.272 1.00 91.81 83 GLU A O 1
ATOM 640 N N . VAL A 1 84 ? -18.575 -3.842 17.047 1.00 93.56 84 VAL A N 1
ATOM 641 C CA . VAL A 1 84 ? -18.744 -2.750 18.012 1.00 93.56 84 VAL A CA 1
ATOM 642 C C . VAL A 1 84 ? -17.414 -2.032 18.230 1.00 93.56 84 VAL A C 1
ATOM 644 O O . VAL A 1 84 ? -17.366 -0.799 18.175 1.00 93.56 84 VAL A O 1
ATOM 647 N N . THR A 1 85 ? -16.328 -2.781 18.421 1.00 94.50 85 THR A N 1
ATOM 648 C CA . THR A 1 85 ? -14.976 -2.228 18.564 1.00 94.50 85 THR A CA 1
ATOM 649 C C . THR A 1 85 ? -14.543 -1.485 17.308 1.00 94.50 85 THR A C 1
ATOM 651 O O . THR A 1 85 ? -14.072 -0.350 17.417 1.00 94.50 85 THR A O 1
ATOM 654 N N . PHE A 1 86 ? -14.758 -2.059 16.119 1.00 94.38 86 PHE A N 1
ATOM 655 C CA . PHE A 1 86 ? -14.419 -1.393 14.859 1.00 94.38 86 PHE A CA 1
ATOM 656 C C . PHE A 1 86 ? -15.145 -0.047 14.716 1.00 94.38 86 PHE A C 1
ATOM 658 O O . PHE A 1 86 ? -14.500 0.984 14.523 1.00 94.38 86 PHE A O 1
ATOM 665 N N . ARG A 1 87 ? -16.473 -0.011 14.900 1.00 91.88 87 ARG A N 1
ATOM 666 C CA . ARG A 1 87 ? -17.243 1.243 14.802 1.00 91.88 87 ARG A CA 1
ATOM 667 C C . ARG A 1 87 ? -16.821 2.277 15.837 1.00 91.88 87 ARG A C 1
ATOM 669 O O . ARG A 1 87 ? -16.707 3.457 15.514 1.00 91.88 87 ARG A O 1
ATOM 676 N N . ARG A 1 88 ? -16.534 1.846 17.068 1.00 93.75 88 ARG A N 1
ATOM 677 C CA . ARG A 1 88 ? -16.029 2.737 18.120 1.00 93.75 88 ARG A CA 1
ATOM 678 C C . ARG A 1 88 ? -14.689 3.367 17.735 1.00 93.75 88 ARG A C 1
ATOM 680 O O . ARG A 1 88 ? -14.481 4.546 18.013 1.00 93.75 88 ARG A O 1
ATOM 687 N N . LEU A 1 89 ? -13.796 2.601 17.110 1.00 95.00 89 LEU A N 1
ATOM 688 C CA . LEU A 1 89 ? -12.510 3.099 16.621 1.00 95.00 89 LEU A CA 1
ATOM 689 C C . LEU A 1 89 ? -12.689 4.108 15.486 1.00 95.00 89 LEU A C 1
ATOM 691 O O . LEU A 1 89 ? -12.008 5.127 15.499 1.00 95.00 89 LEU A O 1
ATOM 695 N N . ILE A 1 90 ? -13.625 3.877 14.561 1.00 92.06 90 ILE A N 1
ATOM 696 C CA . ILE A 1 90 ? -13.929 4.834 13.487 1.00 92.06 90 ILE A CA 1
ATOM 697 C C . ILE A 1 90 ? -14.507 6.139 14.033 1.00 92.06 90 ILE A C 1
ATOM 699 O O . ILE A 1 90 ? -14.031 7.205 13.657 1.00 92.06 90 ILE A O 1
ATOM 703 N N . GLU A 1 91 ? -15.470 6.086 14.954 1.00 90.81 91 GLU A N 1
ATOM 704 C CA . GLU A 1 91 ? -16.025 7.303 15.565 1.00 90.81 91 GLU A CA 1
ATOM 705 C C . GLU A 1 91 ? -14.975 8.059 16.388 1.00 90.81 91 GLU A C 1
ATOM 707 O O . GLU A 1 91 ? -14.916 9.289 16.355 1.00 90.81 91 GLU A O 1
ATOM 712 N N . LYS A 1 92 ? -14.093 7.337 17.091 1.00 92.88 92 LYS A N 1
ATOM 713 C CA . LYS A 1 92 ? -12.975 7.962 17.804 1.00 92.88 92 LYS A CA 1
ATOM 714 C C . LYS A 1 92 ? -11.991 8.614 16.833 1.00 92.88 92 LYS A C 1
ATOM 716 O O . LYS A 1 92 ? -11.628 9.767 17.038 1.00 92.88 92 LYS A O 1
ATOM 721 N N . PHE A 1 93 ? -11.601 7.904 15.776 1.00 91.62 93 PHE A N 1
ATOM 722 C CA . PHE A 1 93 ? -10.728 8.428 14.729 1.00 91.62 93 PHE A CA 1
ATOM 723 C C . PHE A 1 93 ? -11.338 9.674 14.083 1.00 91.62 93 PHE A C 1
ATOM 725 O O . PHE A 1 93 ? -10.669 10.695 13.978 1.00 91.62 93 PHE A O 1
ATOM 732 N N . ARG A 1 94 ? -12.634 9.635 13.757 1.00 86.75 94 ARG A N 1
ATOM 733 C CA . ARG A 1 94 ? -13.402 10.782 13.263 1.00 86.75 94 ARG A CA 1
ATOM 734 C C . ARG A 1 94 ? -13.338 11.980 14.204 1.00 86.75 94 ARG A C 1
ATOM 736 O O . ARG A 1 94 ? -13.174 13.099 13.736 1.00 86.75 94 ARG A O 1
ATOM 743 N N . GLY A 1 95 ? -13.456 11.752 15.510 1.00 85.94 95 GLY A N 1
ATOM 744 C CA . GLY A 1 95 ? -13.342 12.805 16.520 1.00 85.94 95 GLY A CA 1
ATOM 745 C C . GLY A 1 95 ? -11.953 13.453 16.607 1.00 85.94 95 GLY A C 1
ATOM 746 O O . GLY A 1 95 ? -11.855 14.578 17.088 1.00 85.94 95 GLY A O 1
ATOM 747 N N . GLU A 1 96 ? -10.893 12.778 16.144 1.00 86.38 96 GLU A N 1
ATOM 748 C CA . GLU A 1 96 ? -9.529 13.331 16.070 1.00 86.38 96 GLU A CA 1
ATOM 749 C C . GLU A 1 96 ? -9.271 14.134 14.785 1.00 86.38 96 GLU A C 1
ATOM 751 O O . GLU A 1 96 ? -8.276 14.856 14.694 1.00 86.38 96 GLU A O 1
ATOM 756 N N . LEU A 1 97 ? -10.151 14.023 13.790 1.00 79.75 97 LEU A N 1
ATOM 757 C CA . LEU A 1 97 ? -10.023 14.744 12.532 1.00 79.75 97 LEU A CA 1
ATOM 758 C C . LEU A 1 97 ? -10.609 16.148 12.641 1.00 79.75 97 LEU A C 1
ATOM 760 O O . LEU A 1 97 ? -11.621 16.382 13.304 1.00 79.75 97 LEU A O 1
ATOM 764 N N . GLN A 1 98 ? -9.993 17.096 11.936 1.00 68.44 98 GLN A N 1
ATOM 765 C CA . GLN A 1 98 ? -10.585 18.419 11.805 1.00 68.44 98 GLN A CA 1
ATOM 766 C C . GLN A 1 98 ? -11.889 18.330 10.986 1.00 68.44 98 GLN A C 1
ATOM 768 O O . GLN A 1 98 ? -11.926 17.588 10.000 1.00 68.44 98 GLN A O 1
ATOM 773 N N . PRO A 1 99 ? -12.949 19.083 11.348 1.00 57.22 99 PRO A N 1
ATOM 774 C CA . PRO A 1 99 ? -14.292 18.939 10.769 1.00 57.22 99 PRO A CA 1
ATOM 775 C C . PRO A 1 99 ? -14.386 19.104 9.244 1.00 57.22 99 PRO A C 1
ATOM 777 O O . PRO A 1 99 ? -15.380 18.700 8.649 1.00 57.22 99 PRO A O 1
ATOM 780 N N . GLU A 1 100 ? -13.376 19.703 8.617 1.00 57.91 100 GLU A N 1
ATOM 781 C CA . GLU A 1 100 ? -13.390 20.113 7.211 1.00 57.91 100 GLU A CA 1
ATOM 782 C C . GLU A 1 100 ? -12.695 19.114 6.267 1.00 57.91 100 GLU A C 1
ATOM 784 O O . GLU A 1 100 ? -12.699 19.323 5.056 1.00 57.91 100 GLU A O 1
ATOM 789 N N . PHE A 1 101 ? -12.109 18.018 6.776 1.00 54.16 101 PHE A N 1
ATOM 790 C CA . PHE A 1 101 ? -11.221 17.157 5.980 1.00 54.16 101 PHE A CA 1
ATOM 791 C C . PHE A 1 101 ? -11.652 15.678 5.963 1.00 54.16 101 PHE A C 1
ATOM 793 O O . PHE A 1 101 ? -11.099 14.834 6.673 1.00 54.16 101 PHE A O 1
ATOM 800 N N . ILE A 1 102 ? -12.635 15.338 5.121 1.00 60.16 102 ILE A N 1
ATOM 801 C CA . ILE A 1 102 ? -12.997 13.941 4.821 1.00 60.16 102 ILE A CA 1
ATOM 802 C C . ILE A 1 102 ? -12.712 13.667 3.340 1.00 60.16 102 ILE A C 1
ATOM 804 O O . ILE A 1 102 ? -13.558 13.882 2.477 1.00 60.16 102 ILE A O 1
ATOM 808 N N . ALA A 1 103 ? -11.500 13.196 3.060 1.00 67.12 103 ALA A N 1
ATOM 809 C CA . ALA A 1 103 ? -11.075 12.681 1.762 1.00 67.12 103 ALA A CA 1
ATOM 810 C C . ALA A 1 103 ? -10.552 11.245 1.929 1.00 67.12 103 ALA A C 1
ATOM 812 O O . ALA A 1 103 ? -10.293 10.800 3.047 1.00 67.12 103 ALA A O 1
ATOM 813 N N . LEU A 1 104 ? -10.343 10.516 0.828 1.00 66.62 104 LEU A N 1
ATOM 814 C CA . LEU A 1 104 ? -9.678 9.205 0.876 1.00 66.62 104 LEU A CA 1
ATOM 815 C C . LEU A 1 104 ? -8.308 9.298 1.579 1.00 66.62 104 LEU A C 1
ATOM 817 O O . LEU A 1 104 ? -7.953 8.427 2.371 1.00 66.62 104 LEU A O 1
ATOM 821 N N . ASP A 1 105 ? -7.595 10.407 1.373 1.00 68.88 105 ASP A N 1
ATOM 822 C CA . ASP A 1 105 ? -6.314 10.698 2.025 1.00 68.88 105 ASP A CA 1
ATOM 823 C C . ASP A 1 105 ? -6.409 10.762 3.551 1.00 68.88 105 ASP A C 1
ATOM 825 O O . ASP A 1 105 ? -5.447 10.434 4.244 1.00 68.88 105 ASP A O 1
ATOM 829 N N . THR A 1 106 ? -7.575 11.107 4.100 1.00 79.75 106 THR A N 1
ATOM 830 C CA . THR A 1 106 ? -7.809 11.104 5.544 1.00 79.75 106 THR A CA 1
ATOM 831 C C . THR A 1 106 ? -7.600 9.706 6.129 1.00 79.75 106 THR A C 1
ATOM 833 O O . THR A 1 106 ? -7.006 9.560 7.198 1.00 79.75 106 THR A O 1
ATOM 836 N N . PHE A 1 107 ? -8.003 8.653 5.409 1.00 86.44 107 PHE A N 1
ATOM 837 C CA . PHE A 1 107 ? -7.840 7.272 5.864 1.00 86.44 107 PHE A CA 1
ATOM 838 C C . PHE A 1 107 ? -6.377 6.809 5.915 1.00 86.44 107 PHE A C 1
ATOM 840 O O . PHE A 1 107 ? -6.092 5.841 6.619 1.00 86.44 107 PHE A O 1
ATOM 847 N N . ARG A 1 108 ? -5.425 7.536 5.304 1.00 86.50 108 ARG A N 1
ATOM 848 C CA . ARG A 1 108 ? -3.973 7.285 5.462 1.00 86.50 108 ARG A CA 1
ATOM 849 C C . ARG A 1 108 ? -3.494 7.426 6.897 1.00 86.50 108 ARG A C 1
ATOM 851 O O . ARG A 1 108 ? -2.524 6.785 7.291 1.00 86.50 108 ARG A O 1
ATOM 858 N N . LEU A 1 109 ? -4.203 8.207 7.708 1.00 89.56 109 LEU A N 1
ATOM 859 C CA . LEU A 1 109 ? -3.892 8.365 9.126 1.00 89.56 109 LEU A CA 1
ATOM 860 C C . LEU A 1 109 ? -4.439 7.214 9.984 1.00 89.56 109 LEU A C 1
ATOM 862 O O . LEU A 1 109 ? -4.010 7.054 11.128 1.00 89.56 109 LEU A O 1
ATOM 866 N N . PHE A 1 110 ? -5.361 6.402 9.456 1.00 93.56 110 PHE A N 1
ATOM 867 C CA . PHE A 1 110 ? -6.077 5.394 10.235 1.00 93.56 110 PHE A CA 1
ATOM 868 C C . PHE A 1 110 ? -5.192 4.227 10.713 1.00 93.56 110 PHE A C 1
ATOM 870 O O . PHE A 1 110 ? -5.250 3.914 11.903 1.00 93.56 110 PHE A O 1
ATOM 877 N N . PRO A 1 111 ? -4.303 3.623 9.896 1.00 93.88 111 PRO A N 1
ATOM 878 C CA . PRO A 1 111 ? -3.364 2.612 10.394 1.00 93.88 111 PRO A CA 1
ATOM 879 C C . PRO A 1 111 ? -2.463 3.141 11.520 1.00 93.88 111 PRO A C 1
ATOM 881 O O . PRO A 1 111 ? -2.261 2.479 12.540 1.00 93.88 111 PRO A O 1
ATOM 884 N N . GLY A 1 112 ? -1.972 4.377 11.372 1.00 92.38 112 GLY A N 1
ATOM 885 C CA . GLY A 1 112 ? -1.179 5.053 12.398 1.00 92.38 112 GLY A CA 1
ATOM 886 C C . GLY A 1 112 ? -1.972 5.320 13.679 1.00 92.38 112 GLY A C 1
ATOM 887 O O . GLY A 1 112 ? -1.420 5.195 14.770 1.00 92.38 112 GLY A O 1
ATOM 888 N N . PHE A 1 113 ? -3.264 5.640 13.556 1.00 95.00 113 PHE A N 1
ATOM 889 C CA . PHE A 1 113 ? -4.199 5.726 14.677 1.00 95.00 113 PHE A CA 1
ATOM 890 C C . PHE A 1 113 ? -4.364 4.369 15.373 1.00 95.00 113 PHE A C 1
ATOM 892 O O . PHE A 1 113 ? -4.104 4.272 16.567 1.00 95.00 113 PHE A O 1
ATOM 899 N N . LEU A 1 114 ? -4.670 3.293 14.648 1.00 95.19 114 LEU A N 1
ATOM 900 C CA . LEU A 1 114 ? -4.822 1.956 15.235 1.00 95.19 114 LEU A CA 1
ATOM 901 C C . LEU A 1 114 ? -3.572 1.515 16.014 1.00 95.19 114 LEU A C 1
ATOM 903 O O . LEU A 1 114 ? -3.684 0.991 17.119 1.00 95.19 114 LEU A O 1
ATOM 907 N N . ARG A 1 115 ? -2.370 1.810 15.505 1.00 93.50 115 ARG A N 1
ATOM 908 C CA . ARG A 1 115 ? -1.108 1.451 16.175 1.00 93.50 115 ARG A CA 1
ATOM 909 C C . ARG A 1 115 ? -0.930 2.111 17.550 1.00 93.50 115 ARG A C 1
ATOM 911 O O . ARG A 1 115 ? -0.236 1.560 18.400 1.00 93.50 115 ARG A O 1
ATOM 918 N N . ARG A 1 116 ? -1.539 3.280 17.782 1.00 93.94 116 ARG A N 1
ATOM 919 C CA . ARG A 1 116 ? -1.487 4.008 19.067 1.00 93.94 116 ARG A CA 1
ATOM 920 C C . ARG A 1 116 ? -2.685 3.723 19.980 1.00 93.94 116 ARG A C 1
ATOM 922 O O . ARG A 1 116 ? -2.687 4.151 21.137 1.00 93.94 116 ARG A O 1
ATOM 929 N N . GLU A 1 117 ? -3.695 3.003 19.497 1.00 94.88 117 GLU A N 1
ATOM 930 C CA . GLU A 1 117 ? -4.922 2.756 20.247 1.00 94.88 117 GLU A CA 1
ATOM 931 C C . GLU A 1 117 ? -4.754 1.678 21.323 1.00 94.88 117 GLU A C 1
ATOM 933 O O . GLU A 1 117 ? -4.656 0.483 21.050 1.00 94.88 117 GLU A O 1
ATOM 938 N N . LYS A 1 118 ? -4.815 2.106 22.592 1.00 91.50 118 LYS A N 1
ATOM 939 C CA . LYS A 1 118 ? -4.642 1.230 23.765 1.00 91.50 118 LYS A CA 1
ATOM 940 C C . LYS A 1 118 ? -5.668 0.097 23.852 1.00 91.50 118 LYS A C 1
ATOM 942 O O . LYS A 1 118 ? -5.356 -0.938 24.430 1.00 91.50 118 LYS A O 1
ATOM 947 N N . ILE A 1 119 ? -6.875 0.289 23.309 1.00 90.50 119 ILE A N 1
ATOM 948 C CA . ILE A 1 119 ? -7.950 -0.720 23.349 1.00 90.50 119 ILE A CA 1
ATOM 949 C C . ILE A 1 119 ? -7.582 -2.000 22.587 1.00 90.50 119 ILE A C 1
ATOM 951 O O . ILE A 1 119 ? -8.097 -3.061 22.914 1.00 90.50 119 ILE A O 1
ATOM 955 N N . LEU A 1 120 ? -6.662 -1.911 21.622 1.00 89.50 120 LEU A N 1
ATOM 956 C CA . LEU A 1 120 ? -6.186 -3.052 20.838 1.00 89.50 120 LEU A CA 1
ATOM 957 C C . LEU A 1 120 ? -5.066 -3.838 21.540 1.00 89.50 120 LEU A C 1
ATOM 959 O O . LEU A 1 120 ? -4.717 -4.935 21.112 1.00 89.50 120 LEU A O 1
ATOM 963 N N . GLY A 1 121 ? -4.479 -3.287 22.609 1.00 91.19 121 GLY A N 1
ATOM 964 C CA . GLY A 1 121 ? -3.408 -3.934 23.362 1.00 91.19 121 GLY A CA 1
ATOM 965 C C . GLY A 1 121 ? -2.249 -4.419 22.466 1.00 91.19 121 GLY A C 1
ATOM 966 O O . GLY A 1 121 ? -1.767 -3.657 21.618 1.00 91.19 121 GLY A O 1
ATOM 967 N N . PRO A 1 122 ? -1.776 -5.669 22.636 1.00 88.88 122 PRO A N 1
ATOM 968 C CA . PRO A 1 122 ? -0.654 -6.211 21.865 1.00 88.88 122 PRO A CA 1
ATOM 969 C C . PRO A 1 122 ? -0.987 -6.471 20.386 1.00 88.88 122 PRO A C 1
ATOM 971 O O . PRO A 1 122 ? -0.072 -6.553 19.572 1.00 88.88 122 PRO A O 1
ATOM 974 N N . GLU A 1 123 ? -2.266 -6.558 20.009 1.00 90.62 123 GLU A N 1
ATOM 975 C CA . GLU A 1 123 ? -2.686 -6.822 18.623 1.00 90.62 123 GLU A CA 1
ATOM 976 C C . GLU A 1 123 ? -2.685 -5.565 17.744 1.00 90.62 123 GLU A C 1
ATOM 978 O O . GLU A 1 123 ? -2.860 -5.651 16.527 1.00 90.62 123 GLU A O 1
ATOM 983 N N . SER A 1 124 ? -2.446 -4.391 18.338 1.00 92.94 124 SER A N 1
ATOM 984 C CA . SER A 1 124 ? -2.458 -3.097 17.647 1.00 92.94 124 SER A CA 1
ATOM 985 C C . SER A 1 124 ? -1.588 -3.074 16.384 1.00 92.94 124 SER A C 1
ATOM 987 O O . SER A 1 124 ? -2.021 -2.533 15.369 1.00 92.94 124 SER A O 1
ATOM 989 N N . ALA A 1 125 ? -0.408 -3.706 16.393 1.00 91.38 125 ALA A N 1
ATOM 990 C CA . ALA A 1 125 ? 0.474 -3.787 15.223 1.00 91.38 125 ALA A CA 1
ATOM 991 C C . ALA A 1 125 ? -0.096 -4.667 14.091 1.00 91.38 125 ALA A C 1
ATOM 993 O O . ALA A 1 125 ? -0.038 -4.292 12.917 1.00 91.38 125 ALA A O 1
ATOM 994 N N . ALA A 1 126 ? -0.695 -5.812 14.428 1.00 93.00 126 ALA A N 1
ATOM 995 C CA . ALA A 1 126 ? -1.311 -6.715 13.453 1.00 93.00 126 ALA A CA 1
ATOM 996 C C . ALA A 1 126 ? -2.572 -6.094 12.832 1.00 93.00 126 ALA A C 1
ATOM 998 O O . ALA A 1 126 ? -2.752 -6.112 11.616 1.00 93.00 126 ALA A O 1
ATOM 999 N N . VAL A 1 127 ? -3.418 -5.470 13.652 1.00 95.25 127 VAL A N 1
ATOM 1000 C CA . VAL A 1 127 ? -4.629 -4.776 13.188 1.00 95.25 127 VAL A CA 1
ATOM 1001 C C . VAL A 1 127 ? -4.264 -3.557 12.334 1.00 95.25 127 VAL A C 1
ATOM 1003 O O . VAL A 1 127 ? -4.823 -3.375 11.254 1.00 95.25 127 VAL A O 1
ATOM 1006 N N . ALA A 1 128 ? -3.288 -2.752 12.769 1.00 95.00 128 ALA A N 1
ATOM 1007 C CA . ALA A 1 128 ? -2.822 -1.593 12.011 1.00 95.00 128 ALA A CA 1
ATOM 1008 C C . ALA A 1 128 ? -2.205 -1.984 10.662 1.00 95.00 128 ALA A C 1
ATOM 1010 O O . ALA A 1 128 ? -2.499 -1.344 9.656 1.00 95.00 128 ALA A O 1
ATOM 1011 N N . SER A 1 129 ? -1.382 -3.035 10.613 1.00 94.88 129 SER A N 1
ATOM 1012 C CA . SER A 1 129 ? -0.780 -3.478 9.350 1.00 94.88 129 SER A CA 1
ATOM 1013 C C . SER A 1 129 ? -1.799 -4.061 8.372 1.00 94.88 129 SER A C 1
ATOM 1015 O O . SER A 1 129 ? -1.710 -3.786 7.177 1.00 94.88 129 SER A O 1
ATOM 1017 N N . ARG A 1 130 ? -2.831 -4.773 8.851 1.00 95.38 130 ARG A N 1
ATOM 1018 C CA . ARG A 1 130 ? -3.970 -5.188 8.008 1.00 95.38 130 ARG A CA 1
ATOM 1019 C C . ARG A 1 130 ? -4.694 -3.989 7.403 1.00 95.38 130 ARG A C 1
ATOM 1021 O O . ARG A 1 130 ? -4.939 -3.980 6.197 1.00 95.38 130 ARG A O 1
ATOM 1028 N N . ALA A 1 131 ? -4.964 -2.963 8.209 1.00 95.44 131 ALA A N 1
ATOM 1029 C CA . ALA A 1 131 ? -5.582 -1.734 7.724 1.00 95.44 131 ALA A CA 1
ATOM 1030 C C . ALA A 1 131 ? -4.693 -1.021 6.694 1.00 95.44 131 ALA A C 1
ATOM 1032 O O . ALA A 1 131 ? -5.194 -0.541 5.678 1.00 95.44 131 ALA A O 1
ATOM 1033 N N . ALA A 1 132 ? -3.376 -0.989 6.923 1.00 95.12 132 ALA A N 1
ATOM 1034 C CA . ALA A 1 132 ? -2.413 -0.425 5.981 1.00 95.12 132 ALA A CA 1
ATOM 1035 C C . ALA A 1 132 ? -2.409 -1.177 4.641 1.00 95.12 132 ALA A C 1
ATOM 1037 O O . ALA A 1 132 ? -2.451 -0.532 3.598 1.00 95.12 132 ALA A O 1
ATOM 1038 N N . LEU A 1 133 ? -2.441 -2.516 4.653 1.00 94.62 133 LEU A N 1
ATOM 1039 C CA . LEU A 1 133 ? -2.543 -3.324 3.431 1.00 94.62 133 LEU A CA 1
ATOM 1040 C C . LEU A 1 133 ? -3.835 -3.041 2.659 1.00 94.62 133 LEU A C 1
ATOM 1042 O O . LEU A 1 133 ? -3.808 -2.859 1.447 1.00 94.62 133 LEU A O 1
ATOM 1046 N N . GLU A 1 134 ? -4.983 -3.013 3.339 1.00 94.00 134 GLU A N 1
ATOM 1047 C CA . GLU A 1 134 ? -6.269 -2.730 2.690 1.00 94.00 134 GLU A CA 1
ATOM 1048 C C . GLU A 1 134 ? -6.303 -1.337 2.065 1.00 94.00 134 GLU A C 1
ATOM 1050 O O . GLU A 1 134 ? -6.720 -1.183 0.915 1.00 94.00 134 GLU A O 1
ATOM 1055 N N . LEU A 1 135 ? -5.782 -0.341 2.781 1.00 93.19 135 LEU A N 1
ATOM 1056 C CA . LEU A 1 135 ? -5.670 1.007 2.252 1.00 93.19 135 LEU A CA 1
ATOM 1057 C C . LEU A 1 135 ? -4.696 1.088 1.073 1.00 93.19 135 LEU A C 1
ATOM 1059 O O . LEU A 1 135 ? -4.998 1.775 0.099 1.00 93.19 135 LEU A O 1
ATOM 1063 N N . ALA A 1 136 ? -3.556 0.398 1.135 1.00 91.69 136 ALA A N 1
ATOM 1064 C CA . ALA A 1 136 ? -2.584 0.357 0.048 1.00 91.69 136 ALA A CA 1
ATOM 1065 C C . ALA A 1 136 ? -3.188 -0.270 -1.218 1.00 91.69 136 ALA A C 1
ATOM 1067 O O . ALA A 1 136 ? -3.006 0.275 -2.302 1.00 91.69 136 ALA A O 1
ATOM 1068 N N . ARG A 1 137 ? -3.995 -1.337 -1.096 1.00 90.94 137 ARG A N 1
ATOM 1069 C CA . ARG A 1 137 ? -4.716 -1.934 -2.239 1.00 90.94 137 ARG A CA 1
ATOM 1070 C C . ARG A 1 137 ? -5.684 -0.949 -2.886 1.00 90.94 137 ARG A C 1
ATOM 1072 O O . ARG A 1 137 ? -5.689 -0.802 -4.105 1.00 90.94 137 ARG A O 1
ATOM 1079 N N . VAL A 1 138 ? -6.490 -0.268 -2.071 1.00 89.75 138 VAL A N 1
ATOM 1080 C CA . VAL A 1 138 ? -7.435 0.750 -2.551 1.00 89.75 138 VAL A CA 1
ATOM 1081 C C . VAL A 1 138 ? -6.677 1.908 -3.200 1.00 89.75 138 VAL A C 1
ATOM 1083 O O . VAL A 1 138 ? -7.006 2.310 -4.310 1.00 89.75 138 VAL A O 1
ATOM 1086 N N . THR A 1 139 ? -5.621 2.399 -2.554 1.00 86.94 139 THR A N 1
ATOM 1087 C CA . THR A 1 139 ? -4.794 3.495 -3.076 1.00 86.94 139 THR A CA 1
ATOM 1088 C C . THR A 1 139 ? -4.166 3.109 -4.412 1.00 86.94 139 THR A C 1
ATOM 1090 O O . THR A 1 139 ? -4.306 3.857 -5.371 1.00 86.94 139 THR A O 1
ATOM 1093 N N . ALA A 1 140 ? -3.555 1.926 -4.518 1.00 87.38 140 ALA A N 1
ATOM 1094 C CA . ALA A 1 140 ? -2.978 1.429 -5.764 1.00 87.38 140 ALA A CA 1
ATOM 1095 C C . ALA A 1 140 ? -4.021 1.356 -6.888 1.00 87.38 140 ALA A C 1
ATOM 1097 O O . ALA A 1 140 ? -3.749 1.824 -7.990 1.00 87.38 140 ALA A O 1
ATOM 1098 N N . LEU A 1 141 ? -5.226 0.847 -6.603 1.00 85.38 141 LEU A N 1
ATOM 1099 C CA . LEU A 1 141 ? -6.317 0.748 -7.577 1.00 85.38 141 LEU A CA 1
ATOM 1100 C C . LEU A 1 141 ? -6.745 2.114 -8.135 1.00 85.38 141 LEU A C 1
ATOM 1102 O O . LEU A 1 141 ? -7.017 2.230 -9.328 1.00 85.38 141 LEU A O 1
ATOM 1106 N N . PHE A 1 142 ? -6.796 3.144 -7.287 1.00 78.88 142 PHE A N 1
ATOM 1107 C CA . PHE A 1 142 ? -7.222 4.491 -7.681 1.00 78.88 142 PHE A CA 1
ATOM 1108 C C . PHE A 1 142 ? -6.076 5.396 -8.156 1.00 78.88 142 PHE A C 1
ATOM 1110 O O . PHE A 1 142 ? -6.335 6.460 -8.720 1.00 78.88 142 PHE A O 1
ATOM 1117 N N . SER A 1 143 ? -4.821 4.993 -7.961 1.00 82.19 143 SER A N 1
ATOM 1118 C CA . SER A 1 143 ? -3.665 5.724 -8.475 1.00 82.19 143 SER A CA 1
ATOM 1119 C C . SER A 1 143 ? -3.616 5.663 -10.005 1.00 82.19 143 SER A C 1
ATOM 1121 O O . SER A 1 143 ? -3.943 4.616 -10.575 1.00 82.19 143 SER A O 1
ATOM 1123 N N . PRO A 1 144 ? -3.175 6.739 -10.689 1.00 82.00 144 PRO A N 1
ATOM 1124 C CA . PRO A 1 144 ? -3.013 6.739 -12.137 1.00 82.00 144 PRO A CA 1
ATOM 1125 C C . PRO A 1 144 ? -2.185 5.548 -12.615 1.00 82.00 144 PRO A C 1
ATOM 1127 O O . PRO A 1 144 ? -1.137 5.231 -12.046 1.00 82.00 144 PRO A O 1
ATOM 1130 N N . GLN A 1 145 ? -2.663 4.895 -13.671 1.00 77.56 145 GLN A N 1
ATOM 1131 C CA . GLN A 1 145 ? -1.942 3.793 -14.287 1.00 77.56 145 GLN A CA 1
ATOM 1132 C C . GLN A 1 145 ? -0.607 4.300 -14.825 1.00 77.56 145 GLN A C 1
ATOM 1134 O O . GLN A 1 145 ? -0.513 5.367 -15.433 1.00 77.56 145 GLN A O 1
ATOM 1139 N N . SER A 1 146 ? 0.443 3.535 -14.555 1.00 77.12 146 SER A N 1
ATOM 1140 C CA . SER A 1 146 ? 1.764 3.815 -15.096 1.00 77.12 146 SER A CA 1
ATOM 1141 C C . SER A 1 146 ? 1.962 3.000 -16.362 1.00 77.12 146 SER A C 1
ATOM 1143 O O . SER A 1 146 ? 1.706 1.799 -16.380 1.00 77.12 146 SER A O 1
ATOM 1145 N N . THR A 1 147 ? 2.444 3.644 -17.417 1.00 72.50 147 THR A N 1
ATOM 1146 C CA . THR A 1 147 ? 2.864 2.964 -18.641 1.00 72.50 147 THR A CA 1
ATOM 1147 C C . THR A 1 147 ? 4.275 2.420 -18.447 1.00 72.50 147 THR A C 1
ATOM 1149 O O . THR A 1 147 ? 5.186 3.189 -18.115 1.00 72.50 147 THR A O 1
ATOM 1152 N N . ASN A 1 148 ? 4.480 1.121 -18.663 1.00 74.06 148 ASN A N 1
ATOM 1153 C CA . ASN A 1 148 ? 5.826 0.562 -18.751 1.00 74.06 148 ASN A CA 1
ATOM 1154 C C . ASN A 1 148 ? 6.279 0.639 -20.210 1.00 74.06 148 ASN A C 1
ATOM 1156 O O . ASN A 1 148 ? 5.711 -0.053 -21.051 1.00 74.06 148 ASN A O 1
ATOM 1160 N N . SER A 1 149 ? 7.289 1.457 -20.525 1.00 65.50 149 SER A N 1
ATOM 1161 C CA . SER A 1 149 ? 7.795 1.512 -21.902 1.00 65.50 149 SER A CA 1
ATOM 1162 C C . SER A 1 149 ? 8.494 0.217 -22.307 1.00 65.50 149 SER A C 1
ATOM 1164 O O . SER A 1 149 ? 8.730 0.019 -23.490 1.00 65.50 149 SER A O 1
ATOM 1166 N N . GLY A 1 150 ? 8.895 -0.634 -21.350 1.00 68.31 150 GLY A N 1
ATOM 1167 C CA . GLY A 1 150 ? 9.681 -1.850 -21.606 1.00 68.31 150 GLY A CA 1
ATOM 1168 C C . GLY A 1 150 ? 11.085 -1.584 -22.168 1.00 68.31 150 GLY A C 1
ATOM 1169 O O . GLY A 1 150 ? 11.896 -2.498 -22.274 1.00 68.31 150 GLY A O 1
ATOM 1170 N N . GLU A 1 151 ? 11.387 -0.328 -22.487 1.00 68.38 151 GLU A N 1
ATOM 1171 C CA . GLU A 1 151 ? 12.588 0.125 -23.168 1.00 68.38 151 GLU A CA 1
ATOM 1172 C C . GLU A 1 151 ? 13.299 1.179 -22.314 1.00 68.38 151 GLU A C 1
ATOM 1174 O O . GLU A 1 151 ? 12.693 2.167 -21.880 1.00 68.38 151 GLU A O 1
ATOM 1179 N N . GLY A 1 152 ? 14.596 0.967 -22.075 1.00 75.19 152 GLY A N 1
ATOM 1180 C CA . GLY A 1 152 ? 15.475 1.939 -21.429 1.00 75.19 152 GLY A CA 1
ATOM 1181 C C . GLY A 1 152 ? 16.411 1.356 -20.364 1.00 75.19 152 GLY A C 1
ATOM 1182 O O . GLY A 1 152 ? 16.128 0.298 -19.795 1.00 75.19 152 GLY A O 1
ATOM 1183 N N . PRO A 1 153 ? 17.539 2.034 -20.084 1.00 78.38 153 PRO A N 1
ATOM 1184 C CA . PRO A 1 153 ? 18.548 1.542 -19.146 1.00 78.38 153 PRO A CA 1
ATOM 1185 C C . PRO A 1 153 ? 18.248 1.889 -17.679 1.00 78.38 153 PRO A C 1
ATOM 1187 O O . PRO A 1 153 ? 18.945 1.407 -16.784 1.00 78.38 153 PRO A O 1
ATOM 1190 N N . HIS A 1 154 ? 17.256 2.748 -17.423 1.00 82.81 154 HIS A N 1
ATOM 1191 C CA . HIS A 1 154 ? 16.918 3.205 -16.081 1.00 82.81 154 HIS A CA 1
ATOM 1192 C C . HIS A 1 154 ? 15.790 2.378 -15.484 1.00 82.81 154 HIS A C 1
ATOM 1194 O O . HIS A 1 154 ? 14.712 2.275 -16.074 1.00 82.81 154 HIS A O 1
ATOM 1200 N N . LEU A 1 155 ? 16.045 1.854 -14.288 1.00 86.06 155 LEU A N 1
ATOM 1201 C CA . LEU A 1 155 ? 15.046 1.195 -13.461 1.00 86.06 155 LEU A CA 1
ATOM 1202 C C . LEU A 1 155 ? 14.429 2.215 -12.513 1.00 86.06 155 LEU A C 1
ATOM 1204 O O . LEU A 1 155 ? 15.143 2.985 -11.865 1.00 86.06 155 LEU A O 1
ATOM 1208 N N . ILE A 1 156 ? 13.103 2.196 -12.428 1.00 88.50 156 ILE A N 1
ATOM 1209 C CA . ILE A 1 156 ? 12.343 2.965 -11.445 1.00 88.50 156 ILE A CA 1
ATOM 1210 C C . ILE A 1 156 ? 11.358 2.042 -10.732 1.00 88.50 156 ILE A C 1
ATOM 1212 O O . ILE A 1 156 ? 10.819 1.107 -11.329 1.00 88.50 156 ILE A O 1
ATOM 1216 N N . ALA A 1 157 ? 11.090 2.318 -9.458 1.00 90.62 157 ALA A N 1
ATOM 1217 C CA . ALA A 1 157 ? 9.955 1.709 -8.779 1.00 90.62 157 ALA A CA 1
ATOM 1218 C C . ALA A 1 157 ? 8.649 2.143 -9.461 1.00 90.62 157 ALA A C 1
ATOM 1220 O O . ALA A 1 157 ? 8.530 3.279 -9.932 1.00 90.62 157 ALA A O 1
ATOM 1221 N N . ASN A 1 158 ? 7.659 1.251 -9.510 1.00 91.31 158 ASN A N 1
ATOM 1222 C CA . ASN A 1 158 ? 6.325 1.635 -9.953 1.00 91.31 158 ASN A CA 1
ATOM 1223 C C . ASN A 1 158 ? 5.800 2.765 -9.039 1.00 91.31 158 ASN A C 1
ATOM 1225 O O . ASN A 1 158 ? 5.822 2.602 -7.823 1.00 91.31 158 ASN A O 1
ATOM 1229 N N . PRO A 1 159 ? 5.313 3.899 -9.573 1.00 88.38 159 PRO A N 1
ATOM 1230 C CA . PRO A 1 159 ? 4.779 5.002 -8.768 1.00 88.38 159 PRO A CA 1
ATOM 1231 C C . PRO A 1 159 ? 3.630 4.623 -7.825 1.00 88.38 159 PRO A C 1
ATOM 1233 O O . PRO A 1 159 ? 3.355 5.345 -6.873 1.00 88.38 159 PRO A O 1
ATOM 1236 N N . THR A 1 160 ? 2.942 3.515 -8.103 1.00 90.06 160 THR A N 1
ATOM 1237 C CA . THR A 1 160 ? 1.868 2.965 -7.262 1.00 90.06 160 THR A CA 1
ATOM 1238 C C . THR A 1 160 ? 2.364 1.949 -6.229 1.00 90.06 160 THR A C 1
ATOM 1240 O O . THR A 1 160 ? 1.547 1.386 -5.503 1.00 90.06 160 THR A O 1
ATOM 1243 N N . LEU A 1 161 ? 3.677 1.685 -6.190 1.00 92.88 161 LEU A N 1
ATOM 1244 C CA . LEU A 1 161 ? 4.302 0.758 -5.256 1.00 92.88 161 LEU A CA 1
ATOM 1245 C C . LEU A 1 161 ? 4.220 1.298 -3.829 1.00 92.88 161 LEU A C 1
ATOM 1247 O O . LEU A 1 161 ? 4.788 2.339 -3.506 1.00 92.88 161 LEU A O 1
ATOM 1251 N N . GLU A 1 162 ? 3.623 0.497 -2.962 1.00 92.88 162 GLU A N 1
ATOM 1252 C CA . GLU A 1 162 ? 3.647 0.652 -1.516 1.00 92.88 162 GLU A CA 1
ATOM 1253 C C . GLU A 1 162 ? 4.287 -0.595 -0.899 1.00 92.88 162 GLU A C 1
ATOM 1255 O O . GLU A 1 162 ? 3.984 -1.723 -1.295 1.00 92.88 162 GLU A O 1
ATOM 1260 N N . ILE A 1 163 ? 5.176 -0.404 0.078 1.00 94.19 163 ILE A N 1
ATOM 1261 C CA . ILE A 1 163 ? 5.786 -1.498 0.843 1.00 94.19 163 ILE A CA 1
ATOM 1262 C C . ILE A 1 163 ? 5.300 -1.385 2.278 1.00 94.19 163 ILE A C 1
ATOM 1264 O O . ILE A 1 163 ? 5.598 -0.415 2.974 1.00 94.19 163 ILE A O 1
ATOM 1268 N N . ILE A 1 164 ? 4.554 -2.392 2.714 1.00 94.19 164 ILE A N 1
ATOM 1269 C CA . ILE A 1 164 ? 3.911 -2.417 4.021 1.00 94.19 164 ILE A CA 1
ATOM 1270 C C . ILE A 1 164 ? 4.584 -3.471 4.893 1.00 94.19 164 ILE A C 1
ATOM 1272 O O . ILE A 1 164 ? 4.710 -4.632 4.506 1.00 94.19 164 ILE A O 1
ATOM 1276 N N . GLU A 1 165 ? 4.986 -3.070 6.097 1.00 92.81 165 GLU A N 1
ATOM 1277 C CA . GLU A 1 165 ? 5.361 -4.012 7.147 1.00 92.81 165 GLU A CA 1
ATOM 1278 C C . GLU A 1 165 ? 4.099 -4.618 7.768 1.00 92.81 165 GLU A C 1
ATOM 1280 O O . GLU A 1 165 ? 3.197 -3.915 8.232 1.00 92.81 165 GLU A O 1
ATOM 1285 N N . THR A 1 166 ? 4.039 -5.943 7.761 1.00 93.19 166 THR A N 1
ATOM 1286 C CA . THR A 1 166 ? 2.909 -6.748 8.222 1.00 93.19 166 THR A CA 1
ATOM 1287 C C . THR A 1 166 ? 3.310 -7.595 9.411 1.00 93.19 166 THR A C 1
ATOM 1289 O O . THR A 1 166 ? 4.467 -7.995 9.512 1.00 93.19 166 THR A O 1
ATOM 1292 N N . PHE A 1 167 ? 2.363 -7.856 10.313 1.00 90.44 167 PHE A N 1
ATOM 1293 C CA . PHE A 1 167 ? 2.619 -8.599 11.546 1.00 90.44 167 PHE A CA 1
ATOM 1294 C C . PHE A 1 167 ? 1.668 -9.788 11.684 1.00 90.44 167 PHE A C 1
ATOM 1296 O O . PHE A 1 167 ? 0.445 -9.624 11.673 1.00 90.44 167 PHE A O 1
ATOM 1303 N N . GLU A 1 168 ? 2.241 -10.970 11.898 1.00 86.31 168 GLU A N 1
ATOM 1304 C CA . GLU A 1 168 ? 1.534 -12.191 12.281 1.00 86.31 168 GLU A CA 1
ATOM 1305 C C . GLU A 1 168 ? 2.090 -12.679 13.625 1.00 86.31 168 GLU A C 1
ATOM 1307 O O . GLU A 1 168 ? 3.103 -13.374 13.718 1.00 86.31 168 GLU A O 1
ATOM 1312 N N . GLY A 1 169 ? 1.450 -12.240 14.712 1.00 84.56 169 GLY A N 1
ATOM 1313 C CA . GLY A 1 169 ? 1.978 -12.445 16.060 1.00 84.56 169 GLY A CA 1
ATOM 1314 C C . GLY A 1 169 ? 3.322 -11.718 16.246 1.00 84.56 169 GLY A C 1
ATOM 1315 O O . GLY A 1 169 ? 3.380 -10.512 16.007 1.00 84.56 169 GLY A O 1
ATOM 1316 N N . PRO A 1 170 ? 4.397 -12.401 16.690 1.00 82.19 170 PRO A N 1
ATOM 1317 C CA . PRO A 1 170 ? 5.712 -11.784 16.870 1.00 82.19 170 PRO A CA 1
ATOM 1318 C C . PRO A 1 170 ? 6.523 -11.666 15.569 1.00 82.19 170 PRO A C 1
ATOM 1320 O O . PRO A 1 170 ? 7.605 -11.083 15.589 1.00 82.19 170 PRO A O 1
ATOM 1323 N N . GLN A 1 171 ? 6.060 -12.259 14.466 1.00 88.00 171 GLN A N 1
ATOM 1324 C CA . GLN A 1 171 ? 6.779 -12.255 13.195 1.00 88.00 171 GLN A CA 1
ATOM 1325 C C . GLN A 1 171 ? 6.346 -11.057 12.353 1.00 88.00 171 GLN A C 1
ATOM 1327 O O . GLN A 1 171 ? 5.149 -10.780 12.249 1.00 88.00 171 GLN A O 1
ATOM 1332 N N . SER A 1 172 ? 7.315 -10.367 11.744 1.00 91.62 172 SER A N 1
ATOM 1333 C CA . SER A 1 172 ? 7.049 -9.341 10.739 1.00 91.62 172 SER A CA 1
ATOM 1334 C C . SER A 1 172 ? 7.516 -9.773 9.353 1.00 91.62 172 SER A C 1
ATOM 1336 O O . SER A 1 172 ? 8.470 -10.541 9.204 1.00 91.62 172 SER A O 1
ATOM 1338 N N . SER A 1 173 ? 6.816 -9.294 8.328 1.00 92.88 173 SER A N 1
ATOM 1339 C CA . SER A 1 173 ? 7.188 -9.490 6.927 1.00 92.88 173 SER A CA 1
ATOM 1340 C C . SER A 1 173 ? 6.867 -8.245 6.107 1.00 92.88 173 SER A C 1
ATOM 1342 O O . SER A 1 173 ? 5.974 -7.474 6.460 1.00 92.88 173 SER A O 1
ATOM 1344 N N . LEU A 1 174 ? 7.599 -8.031 5.017 1.00 94.31 174 LEU A N 1
ATOM 1345 C CA . LEU A 1 174 ? 7.356 -6.921 4.100 1.00 94.31 174 LEU A CA 1
ATOM 1346 C C . LEU A 1 174 ? 6.498 -7.405 2.938 1.00 94.31 174 LEU A C 1
ATOM 1348 O O . LEU A 1 174 ? 6.783 -8.444 2.346 1.00 94.31 174 LEU A O 1
ATOM 1352 N N . VAL A 1 175 ? 5.466 -6.643 2.597 1.00 95.44 175 VAL A N 1
ATOM 1353 C CA . VAL A 1 175 ? 4.571 -6.935 1.478 1.00 95.44 175 VAL A CA 1
ATOM 1354 C C . VAL A 1 175 ? 4.569 -5.744 0.530 1.00 95.44 175 VAL A C 1
ATOM 1356 O O . VAL A 1 175 ? 4.272 -4.623 0.940 1.00 95.44 175 VAL A O 1
ATOM 1359 N N . ALA A 1 176 ? 4.907 -5.993 -0.732 1.00 95.44 176 ALA A N 1
ATOM 1360 C CA . ALA A 1 176 ? 4.778 -5.026 -1.811 1.00 95.44 176 ALA A CA 1
ATOM 1361 C C . ALA A 1 176 ? 3.380 -5.098 -2.415 1.00 95.44 176 ALA A C 1
ATOM 1363 O O . ALA A 1 176 ? 2.885 -6.185 -2.722 1.00 95.44 176 ALA A O 1
ATOM 1364 N N . ILE A 1 177 ? 2.778 -3.934 -2.627 1.00 94.62 177 ILE A N 1
ATOM 1365 C CA . ILE A 1 177 ? 1.516 -3.758 -3.336 1.00 94.62 177 ILE A CA 1
ATOM 1366 C C . ILE A 1 177 ? 1.753 -2.748 -4.450 1.00 94.62 177 ILE A C 1
ATOM 1368 O O . ILE A 1 177 ? 2.298 -1.681 -4.198 1.00 94.62 177 ILE A O 1
ATOM 1372 N N . ALA A 1 178 ? 1.340 -3.063 -5.672 1.00 93.19 178 ALA A N 1
ATOM 1373 C CA . ALA A 1 178 ? 1.372 -2.118 -6.784 1.00 93.19 178 ALA A CA 1
ATOM 1374 C C . ALA A 1 178 ? 0.208 -2.380 -7.738 1.00 93.19 178 ALA A C 1
ATOM 1376 O O . ALA A 1 178 ? -0.308 -3.497 -7.821 1.00 93.19 178 ALA A O 1
ATOM 1377 N N . ARG A 1 179 ? -0.198 -1.360 -8.493 1.00 89.44 179 ARG A N 1
ATOM 1378 C CA . ARG A 1 179 ? -1.077 -1.543 -9.649 1.00 89.44 179 ARG A CA 1
ATOM 1379 C C . ARG A 1 179 ? -0.224 -1.981 -10.829 1.00 89.44 179 ARG A C 1
ATOM 1381 O O . ARG A 1 179 ? 0.765 -1.322 -11.158 1.00 89.44 179 ARG A O 1
ATOM 1388 N N . GLN A 1 180 ? -0.599 -3.093 -11.450 1.00 87.56 180 GLN A N 1
ATOM 1389 C CA . GLN A 1 180 ? 0.095 -3.607 -12.619 1.00 87.56 180 GLN A CA 1
ATOM 1390 C C . GLN A 1 180 ? 0.064 -2.542 -13.735 1.00 87.56 180 GLN A C 1
ATOM 1392 O O . GLN A 1 180 ? -0.985 -1.933 -13.962 1.00 87.56 180 GLN A O 1
ATOM 1397 N N . PRO A 1 181 ? 1.205 -2.250 -14.384 1.00 83.12 181 PRO A N 1
ATOM 1398 C CA . PRO A 1 181 ? 1.245 -1.274 -15.459 1.00 83.12 181 PRO A CA 1
ATOM 1399 C C . PRO A 1 181 ? 0.502 -1.800 -16.685 1.00 83.12 181 PRO A C 1
ATOM 1401 O O . PRO A 1 181 ? 0.454 -3.010 -16.932 1.00 83.12 181 PRO A O 1
ATOM 1404 N N . GLU A 1 182 ? -0.006 -0.877 -17.495 1.00 75.88 182 GLU A N 1
ATOM 1405 C CA . GLU A 1 182 ? -0.464 -1.229 -18.834 1.00 75.88 182 GLU A CA 1
ATOM 1406 C C . GLU A 1 182 ? 0.737 -1.686 -19.667 1.00 75.88 182 GLU A C 1
ATOM 1408 O O . GLU A 1 182 ? 1.807 -1.068 -19.653 1.00 75.88 182 GLU A O 1
ATOM 1413 N N . THR A 1 183 ? 0.560 -2.796 -20.379 1.00 71.38 183 THR A N 1
ATOM 1414 C CA . THR A 1 183 ? 1.550 -3.318 -21.327 1.00 71.38 183 THR A CA 1
ATOM 1415 C C . THR A 1 183 ? 0.846 -3.676 -22.625 1.00 71.38 183 THR A C 1
ATOM 1417 O O . THR A 1 183 ? -0.327 -4.040 -22.596 1.00 71.38 183 THR A O 1
ATOM 1420 N N . ASP A 1 184 ? 1.565 -3.695 -23.747 1.00 65.56 184 ASP A N 1
ATOM 1421 C CA . ASP A 1 184 ? 1.003 -4.107 -25.047 1.00 65.56 184 ASP A CA 1
ATOM 1422 C C . ASP A 1 184 ? 0.374 -5.513 -25.020 1.00 65.56 184 ASP A C 1
ATOM 1424 O O . ASP A 1 184 ? -0.464 -5.856 -25.851 1.00 65.56 184 ASP A O 1
ATOM 1428 N N . LYS A 1 185 ? 0.782 -6.348 -24.055 1.00 62.12 185 LYS A N 1
ATOM 1429 C CA . LYS A 1 185 ? 0.266 -7.708 -23.852 1.00 62.12 185 LYS A CA 1
ATOM 1430 C C . LYS A 1 185 ? -0.962 -7.762 -22.940 1.00 62.12 185 LYS A C 1
ATOM 1432 O O . LYS A 1 185 ? -1.688 -8.751 -22.982 1.00 62.12 185 LYS A O 1
ATOM 1437 N N . LEU A 1 186 ? -1.161 -6.747 -22.102 1.00 62.25 186 LEU A N 1
ATOM 1438 C CA . LEU A 1 186 ? -2.251 -6.632 -21.131 1.00 62.25 186 LEU A CA 1
ATOM 1439 C C . LEU A 1 186 ? -2.729 -5.169 -21.049 1.00 62.25 186 LEU A C 1
ATOM 1441 O O . LEU A 1 186 ? -2.542 -4.527 -20.009 1.00 62.25 186 LEU A O 1
ATOM 1445 N N . PRO A 1 187 ? -3.307 -4.621 -22.132 1.00 56.59 187 PRO A N 1
ATOM 1446 C CA . PRO A 1 187 ? -4.067 -3.383 -22.036 1.00 56.59 187 PRO A CA 1
ATOM 1447 C C . PRO A 1 187 ? -5.289 -3.683 -21.154 1.00 56.59 187 PRO A C 1
ATOM 1449 O O . PRO A 1 187 ? -5.914 -4.724 -21.334 1.00 56.59 187 PRO A O 1
ATOM 1452 N N . GLU A 1 188 ? -5.609 -2.829 -20.179 1.00 58.03 188 GLU A N 1
ATOM 1453 C CA . GLU A 1 188 ? -6.749 -2.984 -19.246 1.00 58.03 188 GLU A CA 1
ATOM 1454 C C . GLU A 1 188 ? -6.569 -3.930 -18.034 1.00 58.03 188 GLU A C 1
ATOM 1456 O O . GLU A 1 188 ? -7.552 -4.412 -17.463 1.00 58.03 188 GLU A O 1
ATOM 1461 N N . SER A 1 189 ? -5.344 -4.187 -17.553 1.00 59.31 189 SER A N 1
ATOM 1462 C CA . SER A 1 189 ? -5.200 -4.827 -16.235 1.00 59.31 189 SER A CA 1
ATOM 1463 C C . SER A 1 189 ? -5.373 -3.802 -15.097 1.00 59.31 189 SER A C 1
ATOM 1465 O O . SER A 1 189 ? -4.429 -3.199 -14.594 1.00 59.31 189 SER A O 1
ATOM 1467 N N . ASP A 1 190 ? -6.600 -3.650 -14.590 1.00 66.19 190 ASP A N 1
ATOM 1468 C CA . ASP A 1 190 ? -6.876 -2.974 -13.302 1.00 66.19 190 ASP A CA 1
ATOM 1469 C C . ASP A 1 190 ? -6.476 -3.846 -12.100 1.00 66.19 190 ASP A C 1
ATOM 1471 O O . ASP A 1 190 ? -7.124 -3.888 -11.050 1.00 66.19 190 ASP A O 1
ATOM 1475 N N . LYS A 1 191 ? -5.399 -4.613 -12.266 1.00 84.81 191 LYS A N 1
ATOM 1476 C CA . LYS A 1 191 ? -4.980 -5.615 -11.307 1.00 84.81 191 LYS A CA 1
ATOM 1477 C C . LYS A 1 191 ? -4.011 -4.992 -10.317 1.00 84.81 191 LYS A C 1
ATOM 1479 O O . LYS A 1 191 ? -2.908 -4.586 -10.668 1.00 84.81 191 LYS A O 1
ATOM 1484 N N . VAL A 1 192 ? -4.410 -4.982 -9.054 1.00 88.50 192 VAL A N 1
ATOM 1485 C CA . VAL A 1 192 ? -3.477 -4.785 -7.948 1.00 88.50 192 VAL A CA 1
ATOM 1486 C C . VAL A 1 192 ? -2.766 -6.112 -7.695 1.00 88.50 192 VAL A C 1
ATOM 1488 O O . VAL A 1 192 ? -3.410 -7.145 -7.493 1.00 88.50 192 VAL A O 1
ATOM 1491 N N . VAL A 1 193 ? -1.439 -6.090 -7.748 1.00 91.62 193 VAL A N 1
ATOM 1492 C CA . VAL A 1 193 ? -0.577 -7.214 -7.387 1.00 91.62 193 VAL A CA 1
ATOM 1493 C C . VAL A 1 193 ? -0.065 -7.019 -5.968 1.00 91.62 193 VAL A C 1
ATOM 1495 O O . VAL A 1 193 ? 0.240 -5.905 -5.548 1.00 91.62 193 VAL A O 1
ATOM 1498 N N . GLU A 1 194 ? 0.012 -8.117 -5.227 1.00 93.38 194 GLU A N 1
ATOM 1499 C CA . GLU A 1 194 ? 0.500 -8.152 -3.855 1.00 93.38 194 GLU A CA 1
ATOM 1500 C C . GLU A 1 194 ? 1.456 -9.328 -3.706 1.00 93.38 194 GLU A C 1
ATOM 1502 O O . GLU A 1 194 ? 1.142 -10.443 -4.134 1.00 93.38 194 GLU A O 1
ATOM 1507 N N . ARG A 1 195 ? 2.624 -9.086 -3.109 1.00 93.75 195 ARG A N 1
ATOM 1508 C CA . ARG A 1 195 ? 3.622 -10.132 -2.897 1.00 93.75 195 ARG A CA 1
ATOM 1509 C C . ARG A 1 195 ? 4.451 -9.860 -1.653 1.00 93.75 195 ARG A C 1
ATOM 1511 O O . ARG A 1 195 ? 4.894 -8.737 -1.430 1.00 93.75 195 ARG A O 1
ATOM 1518 N N . ALA A 1 196 ? 4.724 -10.909 -0.881 1.00 93.31 196 ALA A N 1
ATOM 1519 C CA . ALA A 1 196 ? 5.762 -10.846 0.136 1.00 93.31 196 ALA A CA 1
ATOM 1520 C C . ALA A 1 196 ? 7.119 -10.553 -0.523 1.00 93.31 196 ALA A C 1
ATOM 1522 O O . ALA A 1 196 ? 7.456 -11.121 -1.568 1.00 93.31 196 ALA A O 1
ATOM 1523 N N . LEU A 1 197 ? 7.882 -9.656 0.088 1.00 90.19 197 LEU A N 1
ATOM 1524 C CA . LEU A 1 197 ? 9.244 -9.344 -0.302 1.00 90.19 197 LEU A CA 1
ATOM 1525 C C . LEU A 1 197 ? 10.213 -10.123 0.572 1.00 90.19 197 LEU A C 1
ATOM 1527 O O . LEU A 1 197 ? 10.060 -10.204 1.794 1.00 90.19 197 LEU A O 1
ATOM 1531 N N . ASN A 1 198 ? 11.262 -10.640 -0.054 1.00 88.31 198 ASN A N 1
ATOM 1532 C CA . ASN A 1 198 ? 12.452 -10.994 0.701 1.00 88.31 198 ASN A CA 1
ATOM 1533 C C . ASN A 1 198 ? 13.275 -9.723 1.013 1.00 88.31 198 ASN A C 1
ATOM 1535 O O . ASN A 1 198 ? 13.048 -8.644 0.460 1.00 88.31 198 ASN A O 1
ATOM 1539 N N . TRP A 1 199 ? 14.256 -9.846 1.905 1.00 80.38 199 TRP A N 1
ATOM 1540 C CA . TRP A 1 199 ? 15.074 -8.708 2.338 1.00 80.38 199 TRP A CA 1
ATOM 1541 C C . TRP A 1 199 ? 15.887 -8.060 1.201 1.00 80.38 199 TRP A C 1
ATOM 1543 O O . TRP A 1 199 ? 16.224 -6.880 1.287 1.00 80.38 199 TRP A O 1
ATOM 1553 N N . GLN A 1 200 ? 16.192 -8.800 0.132 1.00 78.81 200 GLN A N 1
ATOM 1554 C CA . GLN A 1 200 ? 16.984 -8.311 -1.004 1.00 78.81 200 GLN A CA 1
ATOM 1555 C C . GLN A 1 200 ? 16.145 -7.415 -1.898 1.00 78.81 200 GLN A C 1
ATOM 1557 O O . GLN A 1 200 ? 16.582 -6.340 -2.291 1.00 78.81 200 GLN A O 1
ATOM 1562 N N . GLU A 1 201 ? 14.920 -7.846 -2.180 1.00 87.69 201 GLU A N 1
ATOM 1563 C CA . GLU A 1 201 ? 13.956 -7.076 -2.956 1.00 87.69 201 GLU A CA 1
ATOM 1564 C C . GLU A 1 201 ? 13.564 -5.803 -2.207 1.00 87.69 201 GLU A C 1
ATOM 1566 O O . GLU A 1 201 ? 13.509 -4.736 -2.807 1.00 87.69 201 GLU A O 1
ATOM 1571 N N . ALA A 1 202 ? 13.384 -5.884 -0.886 1.00 86.19 202 ALA A N 1
ATOM 1572 C CA . ALA A 1 202 ? 13.175 -4.701 -0.056 1.00 86.19 202 ALA A CA 1
ATOM 1573 C C . ALA A 1 202 ? 14.356 -3.718 -0.150 1.00 86.19 202 ALA A C 1
ATOM 1575 O O . ALA A 1 202 ? 14.146 -2.539 -0.418 1.00 86.19 202 ALA A O 1
ATOM 1576 N N . SER A 1 203 ? 15.593 -4.218 -0.035 1.00 81.81 203 SER A N 1
ATOM 1577 C CA . SER A 1 203 ? 16.806 -3.389 -0.147 1.00 81.81 203 SER A CA 1
ATOM 1578 C C . SER A 1 203 ? 16.937 -2.727 -1.525 1.00 81.81 203 SER A C 1
ATOM 1580 O O . SER A 1 203 ? 17.373 -1.584 -1.622 1.00 81.81 203 SER A O 1
ATOM 1582 N N . LEU A 1 204 ? 16.546 -3.430 -2.593 1.00 84.81 204 LEU A N 1
ATOM 1583 C CA . LEU A 1 204 ? 16.495 -2.886 -3.950 1.00 84.81 204 LEU A CA 1
ATOM 1584 C C . LEU A 1 204 ? 15.504 -1.717 -4.050 1.00 84.81 204 LEU A C 1
ATOM 1586 O O . LEU A 1 204 ? 15.821 -0.696 -4.653 1.00 84.81 204 LEU A O 1
ATOM 1590 N N . PHE A 1 205 ? 14.311 -1.849 -3.468 1.00 87.88 205 PHE A N 1
ATOM 1591 C CA . PHE A 1 205 ? 13.324 -0.769 -3.484 1.00 87.88 205 PHE A CA 1
ATOM 1592 C C . PHE A 1 205 ? 13.712 0.417 -2.604 1.00 87.88 205 PHE A C 1
ATOM 1594 O O . PHE A 1 205 ? 13.407 1.550 -2.972 1.00 87.88 205 PHE A O 1
ATOM 1601 N N . ASP A 1 206 ? 14.391 0.184 -1.481 1.00 83.50 206 ASP A N 1
ATOM 1602 C CA . ASP A 1 206 ? 14.934 1.266 -0.658 1.00 83.50 206 ASP A CA 1
ATOM 1603 C C . ASP A 1 206 ? 16.000 2.058 -1.433 1.00 83.50 206 ASP A C 1
ATOM 1605 O O . ASP A 1 206 ? 15.928 3.285 -1.486 1.00 83.50 206 ASP A O 1
ATOM 1609 N N . GLU A 1 207 ? 16.892 1.369 -2.152 1.00 82.62 207 GLU A N 1
ATOM 1610 C CA . GLU A 1 207 ? 17.885 1.997 -3.035 1.00 82.62 207 GLU A CA 1
ATOM 1611 C C . GLU A 1 207 ? 17.224 2.820 -4.152 1.00 82.62 207 GLU A C 1
ATOM 1613 O O . GLU A 1 207 ? 17.590 3.967 -4.396 1.00 82.62 207 GLU A O 1
ATOM 1618 N N . LEU A 1 208 ? 16.191 2.277 -4.802 1.00 83.75 208 LEU A N 1
ATOM 1619 C CA . LEU A 1 208 ? 15.439 3.000 -5.833 1.00 83.75 208 LEU A CA 1
ATOM 1620 C C . LEU A 1 208 ? 14.631 4.180 -5.271 1.00 83.75 208 LEU A C 1
ATOM 1622 O O . LEU A 1 208 ? 14.325 5.110 -6.014 1.00 83.75 208 LEU A O 1
ATOM 1626 N N . ARG A 1 209 ? 14.269 4.171 -3.983 1.00 81.94 209 ARG A N 1
ATOM 1627 C CA . ARG A 1 209 ? 13.606 5.310 -3.331 1.00 81.94 209 ARG A CA 1
ATOM 1628 C C . ARG A 1 209 ? 14.593 6.451 -3.084 1.00 81.94 209 ARG A C 1
ATOM 1630 O O . ARG A 1 209 ? 14.227 7.611 -3.266 1.00 81.94 209 ARG A O 1
ATOM 1637 N N . GLU A 1 210 ? 15.820 6.126 -2.685 1.00 78.38 210 GLU A N 1
ATOM 1638 C CA . GLU A 1 210 ? 16.898 7.102 -2.482 1.00 78.38 210 GLU A CA 1
ATOM 1639 C C . GLU A 1 210 ? 17.449 7.625 -3.816 1.00 78.38 210 GLU A C 1
ATOM 1641 O O . GLU A 1 210 ? 17.720 8.819 -3.958 1.00 78.38 210 GLU A O 1
ATOM 1646 N N . ASN A 1 211 ? 17.521 6.751 -4.821 1.00 81.12 211 ASN A N 1
ATOM 1647 C CA . ASN A 1 211 ? 18.043 7.035 -6.148 1.00 81.12 211 ASN A CA 1
ATOM 1648 C C . ASN A 1 211 ? 16.984 6.707 -7.227 1.00 81.12 211 ASN A C 1
ATOM 1650 O O . ASN A 1 211 ? 17.057 5.676 -7.890 1.00 81.12 211 ASN A O 1
ATOM 1654 N N . PRO A 1 212 ? 16.002 7.591 -7.485 1.00 70.00 212 PRO A N 1
ATOM 1655 C CA . PRO A 1 212 ? 14.820 7.295 -8.311 1.00 70.00 212 PRO A CA 1
ATOM 1656 C C . PRO A 1 212 ? 15.079 7.079 -9.809 1.00 70.00 212 PRO A C 1
ATOM 1658 O O . PRO A 1 212 ? 14.131 6.856 -10.559 1.00 70.00 212 PRO A O 1
ATOM 1661 N N . LYS A 1 213 ? 16.333 7.165 -10.269 1.00 69.56 213 LYS A N 1
ATOM 1662 C CA . LYS A 1 213 ? 16.747 6.890 -11.653 1.00 69.56 213 LYS A CA 1
ATOM 1663 C C . LYS A 1 213 ? 18.141 6.262 -11.682 1.00 69.56 213 LYS A C 1
ATOM 1665 O O . LYS A 1 213 ? 19.109 6.910 -12.082 1.00 69.56 213 LYS A O 1
ATOM 1670 N N . VAL A 1 214 ? 18.258 4.999 -11.276 1.00 74.38 214 VAL A N 1
ATOM 1671 C CA . VAL A 1 214 ? 19.540 4.279 -11.368 1.00 74.38 214 VAL A CA 1
ATOM 1672 C C . VAL A 1 214 ? 19.640 3.565 -12.706 1.00 74.38 214 VAL A C 1
ATOM 1674 O O . VAL A 1 214 ? 18.701 2.916 -13.165 1.00 74.38 214 VAL A O 1
ATOM 1677 N N . HIS A 1 215 ? 20.796 3.697 -13.350 1.00 76.06 215 HIS A N 1
ATOM 1678 C CA . HIS A 1 215 ? 21.152 2.843 -14.474 1.00 76.06 215 HIS A CA 1
ATOM 1679 C C . HIS A 1 215 ? 21.306 1.405 -13.965 1.00 76.06 215 HIS A C 1
ATOM 1681 O O . HIS A 1 215 ? 22.074 1.177 -13.032 1.00 76.06 215 HIS A O 1
ATOM 1687 N N . GLU A 1 216 ? 20.640 0.432 -14.584 1.00 72.44 216 GLU A N 1
ATOM 1688 C CA . GLU A 1 216 ? 20.649 -0.969 -14.131 1.00 72.44 216 GLU A CA 1
ATOM 1689 C C . GLU A 1 216 ? 22.070 -1.493 -13.868 1.00 72.44 216 GLU A C 1
ATOM 1691 O O . GLU A 1 216 ? 22.351 -2.021 -12.799 1.00 72.44 216 GLU A O 1
ATOM 1696 N N . GLY A 1 217 ? 23.009 -1.239 -14.786 1.00 69.31 217 GLY A N 1
ATOM 1697 C CA . GLY A 1 217 ? 24.417 -1.618 -14.602 1.00 69.31 217 GLY A CA 1
ATOM 1698 C C . GLY A 1 217 ? 25.095 -1.033 -13.349 1.00 69.31 217 GLY A C 1
ATOM 1699 O O . GLY A 1 217 ? 25.897 -1.722 -12.723 1.00 69.31 217 GLY A O 1
ATOM 1700 N N . ALA A 1 218 ? 24.759 0.198 -12.948 1.00 71.31 218 ALA A N 1
ATOM 1701 C CA . ALA A 1 218 ? 25.298 0.813 -11.732 1.00 71.31 218 ALA A CA 1
ATOM 1702 C C . ALA A 1 218 ? 24.662 0.203 -10.473 1.00 71.31 218 ALA A C 1
ATOM 1704 O O . ALA A 1 218 ? 25.369 -0.101 -9.516 1.00 71.31 218 ALA A O 1
ATOM 1705 N N . LEU A 1 219 ? 23.354 -0.068 -10.520 1.00 72.50 219 LEU A N 1
ATOM 1706 C CA . LEU A 1 219 ? 22.611 -0.727 -9.444 1.00 72.50 219 LEU A CA 1
ATOM 1707 C C . LEU A 1 219 ? 23.136 -2.148 -9.193 1.00 72.50 219 LEU A C 1
ATOM 1709 O O . LEU A 1 219 ? 23.377 -2.545 -8.055 1.00 72.50 219 LEU A O 1
ATOM 1713 N N . LEU A 1 220 ? 23.392 -2.895 -10.270 1.00 70.50 220 LEU A N 1
ATOM 1714 C CA . LEU A 1 220 ? 24.003 -4.222 -10.217 1.00 70.50 220 LEU A CA 1
ATOM 1715 C C . LEU A 1 220 ? 25.416 -4.176 -9.625 1.00 70.50 220 LEU A C 1
ATOM 1717 O O . LEU A 1 220 ? 25.783 -5.050 -8.840 1.00 70.50 220 LEU A O 1
ATOM 1721 N N . GLN A 1 221 ? 26.220 -3.175 -9.987 1.00 69.62 221 GLN A N 1
ATOM 1722 C CA . GLN A 1 221 ? 27.571 -3.018 -9.451 1.00 69.62 221 GLN A CA 1
ATOM 1723 C C . GLN A 1 221 ? 27.548 -2.688 -7.953 1.00 69.62 221 GLN A C 1
ATOM 1725 O O . GLN A 1 221 ? 28.289 -3.294 -7.176 1.00 69.62 221 GLN A O 1
ATOM 1730 N N . GLU A 1 222 ? 26.676 -1.770 -7.540 1.00 71.88 222 GLU A N 1
ATOM 1731 C CA . GLU A 1 222 ? 26.539 -1.358 -6.148 1.00 71.88 222 GLU A CA 1
ATOM 1732 C C . GLU A 1 222 ? 26.024 -2.498 -5.266 1.00 71.88 222 GLU A C 1
ATOM 1734 O O . GLU A 1 222 ? 26.634 -2.819 -4.243 1.00 71.88 222 GLU A O 1
ATOM 1739 N N . LEU A 1 223 ? 24.964 -3.185 -5.692 1.00 66.69 223 LEU A N 1
ATOM 1740 C CA . LEU A 1 223 ? 24.385 -4.287 -4.929 1.00 66.69 223 LEU A CA 1
ATOM 1741 C C . LEU A 1 223 ? 25.332 -5.489 -4.823 1.00 66.69 223 LEU A C 1
ATOM 1743 O O . LEU A 1 223 ? 25.362 -6.127 -3.775 1.00 66.69 223 LEU A O 1
ATOM 1747 N N . ASN A 1 224 ? 26.158 -5.759 -5.841 1.00 66.69 224 ASN A N 1
ATOM 1748 C CA . ASN A 1 224 ? 27.209 -6.784 -5.773 1.00 66.69 224 ASN A CA 1
ATOM 1749 C C . ASN A 1 224 ? 28.396 -6.385 -4.880 1.00 66.69 224 ASN A C 1
ATOM 1751 O O . ASN A 1 224 ? 29.113 -7.260 -4.393 1.00 66.69 224 ASN A O 1
ATOM 1755 N N . SER A 1 225 ? 28.617 -5.087 -4.656 1.00 68.75 225 SER A N 1
ATOM 1756 C CA . SER A 1 225 ? 29.682 -4.593 -3.775 1.00 68.75 225 SER A CA 1
ATOM 1757 C C . SER A 1 225 ? 29.311 -4.639 -2.285 1.00 68.75 225 SER A C 1
ATOM 1759 O O . SER A 1 225 ? 30.200 -4.631 -1.431 1.00 68.75 225 SER A O 1
ATOM 1761 N N . LYS A 1 226 ? 28.012 -4.729 -1.954 1.00 68.12 226 LYS A N 1
ATOM 1762 C CA . LYS A 1 226 ? 27.530 -4.832 -0.569 1.00 68.12 226 LYS A CA 1
ATOM 1763 C C . LYS A 1 226 ? 27.807 -6.251 -0.014 1.00 68.12 226 LYS A C 1
ATOM 1765 O O . LYS A 1 226 ? 27.602 -7.242 -0.715 1.00 68.12 226 LYS A O 1
ATOM 1770 N N . PRO A 1 227 ? 28.255 -6.390 1.252 1.00 57.41 227 PRO A N 1
ATOM 1771 C CA . PRO A 1 227 ? 28.626 -7.682 1.854 1.00 57.41 227 PRO A CA 1
ATOM 1772 C C . PRO A 1 227 ? 27.447 -8.657 2.028 1.00 57.41 227 PRO A C 1
ATOM 1774 O O . PRO A 1 227 ? 27.665 -9.855 2.178 1.00 57.41 227 PRO A O 1
ATOM 1777 N N . ASN A 1 228 ? 26.213 -8.151 1.943 1.00 58.19 228 ASN A N 1
ATOM 1778 C CA . ASN A 1 228 ? 24.972 -8.921 1.864 1.00 58.19 228 ASN A CA 1
ATOM 1779 C C . ASN A 1 228 ? 24.419 -8.901 0.424 1.00 58.19 228 ASN A C 1
ATOM 1781 O O . ASN A 1 228 ? 23.244 -8.626 0.208 1.00 58.19 228 ASN A O 1
ATOM 1785 N N . SER A 1 229 ? 25.265 -9.099 -0.585 1.00 56.22 229 SER A N 1
ATOM 1786 C CA . SER A 1 229 ? 24.814 -9.239 -1.975 1.00 56.22 229 SER A CA 1
ATOM 1787 C C . SER A 1 229 ? 24.027 -10.547 -2.164 1.00 56.22 229 SER A C 1
ATOM 1789 O O . SER A 1 229 ? 24.124 -11.455 -1.331 1.00 56.22 229 SER A O 1
ATOM 1791 N N . LEU A 1 230 ? 23.191 -10.632 -3.214 1.00 55.69 230 LEU A N 1
ATOM 1792 C CA . LEU A 1 230 ? 22.344 -11.806 -3.486 1.00 55.69 230 LEU A CA 1
ATOM 1793 C C . LEU A 1 230 ? 23.134 -13.123 -3.334 1.00 55.69 230 LEU A C 1
ATOM 1795 O O . LEU A 1 230 ? 24.279 -13.215 -3.791 1.00 55.69 230 LEU A O 1
ATOM 1799 N N . PRO A 1 231 ? 22.538 -14.186 -2.761 1.00 53.38 231 PRO A N 1
ATOM 1800 C CA . PRO A 1 231 ? 23.096 -15.519 -2.864 1.00 53.38 231 PRO A CA 1
ATOM 1801 C C . PRO A 1 231 ? 23.256 -15.847 -4.347 1.00 53.38 231 PRO A C 1
ATOM 1803 O O . PRO A 1 231 ? 22.357 -15.606 -5.149 1.00 53.38 231 PRO A O 1
ATOM 1806 N N . LYS A 1 232 ? 24.401 -16.437 -4.701 1.00 52.88 232 LYS A N 1
ATOM 1807 C CA . LYS A 1 232 ? 24.819 -16.769 -6.079 1.00 52.88 232 LYS A CA 1
ATOM 1808 C C . LYS A 1 232 ? 23.870 -17.718 -6.842 1.00 52.88 232 LYS A C 1
ATOM 1810 O O . LYS A 1 232 ? 24.224 -18.192 -7.916 1.00 52.88 232 LYS A O 1
ATOM 1815 N N . THR A 1 233 ? 22.722 -18.060 -6.267 1.00 51.09 233 THR A N 1
ATOM 1816 C CA . THR A 1 233 ? 21.729 -19.002 -6.786 1.00 51.09 233 THR A CA 1
ATOM 1817 C C . THR A 1 233 ? 20.679 -18.356 -7.692 1.00 51.09 233 THR A C 1
ATOM 1819 O O . THR A 1 233 ? 20.186 -19.047 -8.575 1.00 51.09 233 THR A O 1
ATOM 1822 N N . GLU A 1 234 ? 20.368 -17.063 -7.540 1.00 62.1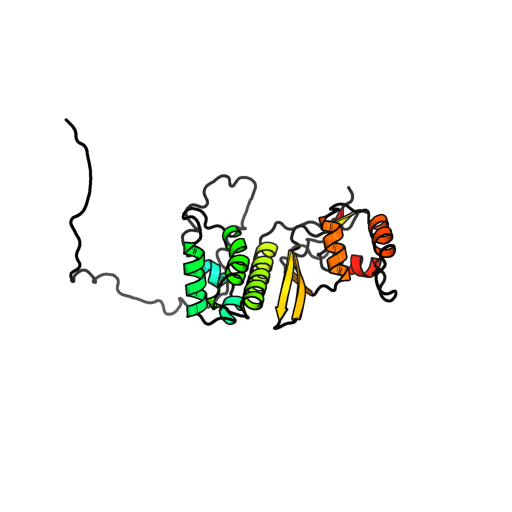2 234 GLU A N 1
ATOM 1823 C CA . GLU A 1 234 ? 19.540 -16.301 -8.497 1.00 62.12 234 GLU A CA 1
ATOM 1824 C C . GLU A 1 234 ? 20.325 -15.070 -8.968 1.00 62.12 234 GLU A C 1
ATOM 1826 O O . GLU A 1 234 ? 20.888 -14.337 -8.153 1.00 62.12 234 GLU A O 1
ATOM 1831 N N . SER A 1 235 ? 20.406 -14.841 -10.283 1.00 72.44 235 SER A N 1
ATOM 1832 C CA . SER A 1 235 ? 21.038 -13.628 -10.810 1.00 72.44 235 SER A CA 1
ATOM 1833 C C . SER A 1 235 ? 20.162 -12.408 -10.504 1.00 72.44 235 SER A C 1
ATOM 1835 O O . SER A 1 235 ? 18.939 -12.474 -10.602 1.00 72.44 235 SER A O 1
ATOM 1837 N N . PHE A 1 236 ? 20.769 -11.267 -10.162 1.00 73.94 236 PHE A N 1
ATOM 1838 C CA . PHE A 1 236 ? 20.029 -10.009 -9.962 1.00 73.94 236 PHE A CA 1
ATOM 1839 C C . PHE A 1 236 ? 19.168 -9.640 -11.177 1.00 73.94 236 PHE A C 1
ATOM 1841 O O . PHE A 1 236 ? 18.060 -9.143 -11.013 1.00 73.94 236 PHE A O 1
ATOM 1848 N N . GLU A 1 237 ? 19.648 -9.936 -12.384 1.00 78.50 237 GLU A N 1
ATOM 1849 C CA . GLU A 1 237 ? 18.901 -9.7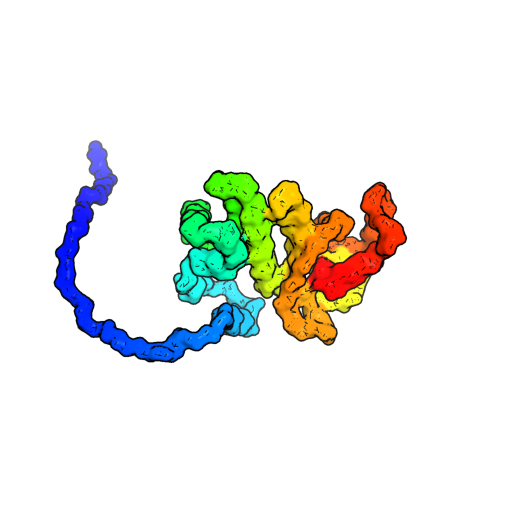63 -13.634 1.00 78.50 237 GLU A CA 1
ATOM 1850 C C . GLU A 1 237 ? 17.580 -10.545 -13.629 1.00 78.50 237 GLU A C 1
ATOM 1852 O O . GLU A 1 237 ? 16.555 -10.038 -14.080 1.00 78.50 237 GLU A O 1
ATOM 1857 N N . PHE A 1 238 ? 17.568 -11.759 -13.065 1.00 82.88 238 PHE A N 1
ATOM 1858 C CA . PHE A 1 238 ? 16.348 -12.551 -12.922 1.00 82.88 238 PHE A CA 1
ATOM 1859 C C . PHE A 1 238 ? 15.370 -11.913 -11.927 1.00 82.88 238 PHE A C 1
ATOM 1861 O O . PHE A 1 238 ? 14.172 -11.853 -12.201 1.00 82.88 238 PHE A O 1
ATOM 1868 N N . VAL A 1 239 ? 15.871 -11.388 -10.802 1.00 84.75 239 VAL A N 1
ATOM 1869 C CA . VAL A 1 239 ? 15.045 -10.681 -9.806 1.00 84.75 239 VAL A CA 1
ATOM 1870 C C . VAL A 1 239 ? 14.426 -9.419 -10.408 1.00 84.75 239 VAL A C 1
ATOM 1872 O O . VAL A 1 239 ? 13.221 -9.209 -10.267 1.00 84.75 239 VAL A O 1
ATOM 1875 N N . ILE A 1 240 ? 15.221 -8.613 -11.118 1.00 86.50 240 ILE A N 1
ATOM 1876 C CA . ILE A 1 240 ? 14.754 -7.406 -11.812 1.00 86.50 240 ILE A CA 1
ATOM 1877 C C . ILE A 1 240 ? 13.696 -7.786 -12.848 1.00 86.50 240 ILE A C 1
ATOM 1879 O O . ILE A 1 240 ? 12.578 -7.285 -12.776 1.00 86.50 240 ILE A O 1
ATOM 1883 N N . SER A 1 241 ? 13.993 -8.739 -13.736 1.00 86.00 241 SER A N 1
ATOM 1884 C CA . SER A 1 241 ? 13.054 -9.181 -14.772 1.00 86.00 241 SER A CA 1
ATOM 1885 C C . SER A 1 241 ? 11.733 -9.696 -14.185 1.00 86.00 241 SER A C 1
ATOM 1887 O O . SER A 1 241 ? 10.659 -9.368 -14.695 1.00 86.00 241 SER A O 1
ATOM 1889 N N . ARG A 1 242 ? 11.783 -10.438 -13.068 1.00 88.75 242 ARG A N 1
ATOM 1890 C CA . ARG A 1 242 ? 10.584 -10.883 -12.342 1.00 88.75 242 ARG A CA 1
ATOM 1891 C C . ARG A 1 242 ? 9.780 -9.694 -11.819 1.00 88.75 242 ARG A C 1
ATOM 1893 O O . ARG A 1 242 ? 8.589 -9.603 -12.107 1.00 88.75 242 ARG A O 1
ATOM 1900 N N . LEU A 1 243 ? 10.419 -8.774 -11.097 1.00 90.50 243 LEU A N 1
ATOM 1901 C CA . LEU A 1 243 ? 9.765 -7.585 -10.539 1.00 90.50 243 LEU A CA 1
ATOM 1902 C C . LEU A 1 243 ? 9.180 -6.664 -11.620 1.00 90.50 243 LEU A C 1
ATOM 1904 O O . LEU A 1 243 ? 8.121 -6.078 -11.409 1.00 90.50 243 LEU A O 1
ATOM 1908 N N . GLU A 1 244 ? 9.821 -6.565 -12.783 1.00 89.38 244 GLU A N 1
ATOM 1909 C CA . GLU A 1 244 ? 9.294 -5.852 -13.951 1.00 89.38 244 GLU A CA 1
ATOM 1910 C C . GLU A 1 244 ? 8.069 -6.553 -14.540 1.00 89.38 244 GLU A C 1
ATOM 1912 O O . GLU A 1 244 ? 7.059 -5.908 -14.818 1.00 89.38 244 GLU A O 1
ATOM 1917 N N . SER A 1 245 ? 8.129 -7.881 -14.689 1.00 85.62 245 SER A N 1
ATOM 1918 C CA . SER A 1 245 ? 7.016 -8.676 -15.226 1.00 85.62 245 SER A CA 1
ATOM 1919 C C . SER A 1 245 ? 5.774 -8.646 -14.329 1.00 85.62 245 SER A C 1
ATOM 1921 O O . SER A 1 245 ? 4.644 -8.664 -14.817 1.00 85.62 245 SER A O 1
ATOM 1923 N N . GLU A 1 246 ? 5.984 -8.559 -13.015 1.00 87.88 246 GLU A N 1
ATOM 1924 C CA . GLU A 1 246 ? 4.924 -8.413 -12.018 1.00 87.88 246 GLU A CA 1
ATOM 1925 C C . GLU A 1 246 ? 4.435 -6.963 -11.903 1.00 87.88 246 GLU A C 1
ATOM 1927 O O . GLU A 1 246 ? 3.347 -6.722 -11.386 1.00 87.88 246 GLU A O 1
ATOM 1932 N N . GLY A 1 247 ? 5.196 -6.002 -12.434 1.00 88.38 247 GLY A N 1
ATOM 1933 C CA . GLY A 1 247 ? 4.826 -4.593 -12.464 1.00 88.38 247 GLY A CA 1
ATOM 1934 C C . GLY A 1 247 ? 5.278 -3.784 -11.254 1.00 88.38 247 GLY A C 1
ATOM 1935 O O . GLY A 1 247 ? 4.814 -2.664 -11.086 1.00 88.38 247 GLY A O 1
ATOM 1936 N N . PHE A 1 248 ? 6.167 -4.302 -10.410 1.00 91.81 248 PHE A N 1
ATOM 1937 C CA . PHE A 1 248 ? 6.737 -3.545 -9.291 1.00 91.81 248 PHE A CA 1
ATOM 1938 C C . PHE A 1 248 ? 7.885 -2.618 -9.725 1.00 91.81 248 PHE A C 1
ATOM 1940 O O . PHE A 1 248 ? 8.143 -1.606 -9.069 1.00 91.81 248 PHE A O 1
ATOM 1947 N N . LEU A 1 249 ? 8.544 -2.935 -10.843 1.00 90.56 249 LEU A N 1
ATOM 1948 C CA . LEU A 1 249 ? 9.563 -2.108 -11.494 1.00 90.56 249 LEU A CA 1
ATOM 1949 C C . LEU A 1 249 ? 9.122 -1.704 -12.903 1.00 90.56 249 LEU A C 1
ATOM 1951 O O . LEU A 1 249 ? 8.396 -2.440 -13.570 1.00 90.56 249 LEU A O 1
ATOM 1955 N N . LEU A 1 250 ? 9.589 -0.543 -13.357 1.00 88.25 250 LEU A N 1
ATOM 1956 C CA . LEU A 1 250 ? 9.368 -0.028 -14.708 1.00 88.25 250 LEU A CA 1
ATOM 1957 C C . LEU A 1 250 ? 10.705 0.391 -15.334 1.00 88.25 250 LEU A C 1
ATOM 1959 O O . LEU A 1 250 ? 11.602 0.856 -14.623 1.00 88.25 250 LEU A O 1
ATOM 1963 N N . ARG A 1 251 ? 10.800 0.310 -16.668 1.00 85.88 251 ARG A N 1
ATOM 1964 C CA . ARG A 1 251 ? 11.919 0.891 -17.431 1.00 85.88 251 ARG A CA 1
ATOM 1965 C C . ARG A 1 251 ? 11.555 2.260 -17.976 1.00 85.88 251 ARG A C 1
ATOM 1967 O O . ARG A 1 251 ? 10.403 2.500 -18.335 1.00 85.88 251 ARG A O 1
ATOM 1974 N N . ARG A 1 252 ? 12.545 3.156 -18.057 1.00 77.12 252 ARG A N 1
ATOM 1975 C CA . ARG A 1 252 ? 12.444 4.420 -18.805 1.00 77.12 252 ARG A CA 1
ATOM 1976 C C . ARG A 1 252 ? 13.692 4.695 -19.640 1.00 77.12 252 ARG A C 1
ATOM 1978 O O . ARG A 1 252 ? 14.817 4.489 -19.185 1.00 77.12 252 ARG A O 1
ATOM 1985 N N . GLY A 1 253 ? 13.478 5.200 -20.857 1.00 62.97 253 GLY A N 1
ATOM 1986 C CA . GLY A 1 253 ? 14.538 5.544 -21.813 1.00 62.97 253 GLY A CA 1
ATOM 1987 C C . GLY A 1 253 ? 15.380 6.772 -21.439 1.00 62.97 253 GLY A C 1
ATOM 1988 O O . GLY A 1 253 ? 16.550 6.819 -21.807 1.00 62.97 253 GLY A O 1
ATOM 1989 N N . THR A 1 254 ? 14.810 7.731 -20.695 1.00 55.97 254 THR A N 1
ATOM 1990 C CA . THR A 1 254 ? 15.450 8.982 -20.222 1.00 55.97 254 THR A CA 1
ATOM 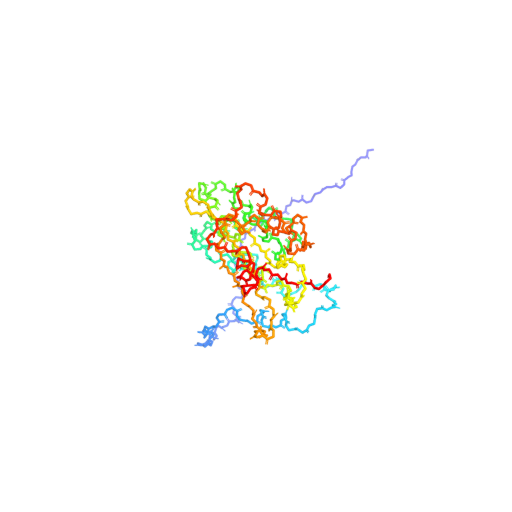1991 C C . THR A 1 254 ? 14.845 9.466 -18.901 1.00 55.97 254 THR A C 1
ATOM 1993 O O . THR A 1 254 ? 13.597 9.468 -18.791 1.00 55.97 254 THR A O 1
#

Foldseek 3Di:
DDDDDDDDDDDDDDDDDDDDPDDDDDPDPPPPDPDDDPDDPVPPPVPDDPDDPPDDPPPPVVPADLLNVCCVQQVVLCVVDPVVVSVVLSVVLVVVDDPPDDDLVSLVCSLVSLLPDCVCPPCSQQSSLSSVVSSLQVQQLPDDADAFPVDAQWKAFQPSWDWTWHDDPPDIWIKIWHQAHADPVDHDRSDIDIDTDDPLVVVLNVVCVVVRTDGPVVSLVVLVPDPPRDDPPDRVVNVSVVCVVSRRMGHDHD

pLDDT: mean 70.73, std 22.96, range [26.25, 95.44]